Protein AF-X1IHJ7-F1 (afdb_monomer_lite)

Secondary structure (DSSP, 8-state):
-HHHHHTT-SSS-TT---TTTS--TT-TTT-HHHHHHHHHHHHH--SEEEEEEEESSS-SS-EEBPPPGGG---HHHHHHHHHHHHHHHHHTTT--B--GGGG-TTSHHHHHHHHH--EEEEEEEEEGGGHHHHHHHHHHHHHHHHHHHHHHTT--SGGGTS-SS-------TTTHHHHHHHHT-------

Radius of gyration: 17.43 Å; chains: 1; bounding box: 44×37×54 Å

Sequence (191 aa):
NPDGFTNAMQGSNIKEINFHWKFFGNSKESCPEAYSIWEYCAKIKPIVFFDFHAFTFQDNTARPYLIPTGYYLGSKSKLIQEFINNKLTELCENKFSKNEAILAPNLLATRLRNEFGTITIPKFHLHMKDGIDGTREMSSKCLEIVLNSLSNYKVTNSDEILKMPYGKIKTTQRFFNKVLIIHNKSPIINV

Organism: NCBI:txid412755

Foldseek 3Di:
DVQCVVVVNDQAHPLRDNCQLAQPCPDCPNCVPSVVVNVVCVVVLAQAEEDEDEDAPPDQFKEFAADQLVLAPAPLLSQLSVQLNVQRCVLRVNDYDDDCSLCDCRGPQVLSCFQWQHNYRSYIYDYCVCPPVNSVVSVVSSVVSNVVSCVVSVPPDSCSRTPPPRHGDPPPPVPVVVVVVVVVPDDPPDD

Structure (mmCIF, N/CA/C/O backbone):
data_AF-X1IHJ7-F1
#
_entry.id   AF-X1IHJ7-F1
#
loop_
_atom_site.group_PDB
_atom_site.id
_atom_site.type_symbol
_atom_site.label_atom_id
_atom_site.label_alt_id
_atom_site.label_comp_id
_atom_site.label_asym_id
_atom_site.label_entity_id
_atom_site.label_seq_id
_atom_site.pdbx_PDB_ins_code
_atom_site.Cartn_x
_atom_site.Cartn_y
_atom_site.Cartn_z
_atom_site.occupancy
_atom_site.B_iso_or_equiv
_atom_site.auth_seq_id
_atom_site.auth_comp_id
_atom_site.auth_asym_id
_atom_site.auth_atom_id
_atom_site.pdbx_PDB_model_num
ATOM 1 N N . ASN A 1 1 ? 9.108 -6.105 -10.368 1.00 89.56 1 ASN A N 1
ATOM 2 C CA . ASN A 1 1 ? 9.415 -5.879 -11.794 1.00 89.56 1 ASN A CA 1
ATOM 3 C C . ASN A 1 1 ? 10.841 -6.346 -12.084 1.00 89.56 1 ASN A C 1
ATOM 5 O O . ASN A 1 1 ? 11.716 -5.494 -12.196 1.00 89.56 1 ASN A O 1
ATOM 9 N N . PRO A 1 2 ? 11.115 -7.665 -12.110 1.00 90.81 2 PRO A N 1
ATOM 10 C CA . PRO A 1 2 ? 12.473 -8.160 -12.348 1.00 90.81 2 PRO A CA 1
ATOM 11 C C . PRO A 1 2 ? 13.004 -7.735 -13.723 1.00 90.81 2 PRO A C 1
ATOM 13 O O . PRO A 1 2 ? 14.057 -7.115 -13.797 1.00 90.81 2 PRO A O 1
ATOM 16 N N . ASP A 1 3 ? 12.220 -7.944 -14.783 1.00 91.88 3 ASP A N 1
ATOM 17 C CA . ASP A 1 3 ? 12.633 -7.630 -16.155 1.00 91.88 3 ASP A CA 1
ATOM 18 C C . ASP A 1 3 ? 12.896 -6.136 -16.353 1.00 91.88 3 ASP A C 1
ATOM 20 O O . ASP A 1 3 ? 13.917 -5.756 -16.921 1.00 91.88 3 ASP A O 1
ATOM 24 N N . GLY A 1 4 ? 12.009 -5.269 -15.849 1.00 91.06 4 GLY A N 1
ATOM 25 C CA . GLY A 1 4 ? 12.221 -3.825 -15.914 1.00 91.06 4 GLY A CA 1
ATOM 26 C C . GLY A 1 4 ? 13.460 -3.376 -15.138 1.00 91.06 4 GLY A C 1
ATOM 27 O O . GLY A 1 4 ? 14.168 -2.490 -15.602 1.00 91.06 4 GLY A O 1
ATOM 28 N N . PHE A 1 5 ? 13.770 -4.013 -14.004 1.00 89.06 5 PHE A N 1
ATOM 29 C CA . PHE A 1 5 ? 14.999 -3.735 -13.259 1.00 89.06 5 PHE A CA 1
ATOM 30 C C . PHE A 1 5 ? 16.246 -4.142 -14.057 1.00 89.06 5 PHE A C 1
ATOM 32 O O . PHE A 1 5 ? 17.144 -3.324 -14.240 1.00 89.06 5 PHE A O 1
ATOM 39 N N . THR A 1 6 ? 16.278 -5.366 -14.591 1.00 93.00 6 THR A N 1
ATOM 40 C CA . THR A 1 6 ? 17.406 -5.878 -15.387 1.00 93.00 6 THR A CA 1
ATOM 41 C C . THR A 1 6 ? 17.656 -5.052 -16.650 1.00 93.00 6 THR A C 1
ATOM 43 O O . THR A 1 6 ? 18.804 -4.880 -17.047 1.00 93.00 6 THR A O 1
ATOM 46 N N . ASN A 1 7 ? 16.601 -4.506 -17.257 1.00 92.19 7 ASN A N 1
ATOM 47 C CA . ASN A 1 7 ? 16.687 -3.694 -18.474 1.00 92.19 7 ASN A CA 1
ATOM 48 C C . ASN A 1 7 ? 16.745 -2.178 -18.203 1.00 92.19 7 ASN A C 1
ATOM 50 O O . ASN A 1 7 ? 16.588 -1.393 -19.132 1.00 92.19 7 ASN A O 1
ATOM 54 N N . ALA A 1 8 ? 16.945 -1.751 -16.949 1.00 90.19 8 ALA A N 1
ATOM 55 C CA . ALA A 1 8 ? 17.006 -0.338 -16.554 1.00 90.19 8 ALA A CA 1
ATOM 56 C C . ALA A 1 8 ? 15.789 0.507 -17.002 1.00 90.19 8 ALA A C 1
ATOM 58 O O . ALA A 1 8 ? 15.899 1.705 -17.272 1.00 90.19 8 ALA A O 1
ATOM 59 N N . MET A 1 9 ? 14.605 -0.107 -17.049 1.00 90.19 9 MET A N 1
ATOM 60 C CA . MET A 1 9 ? 13.355 0.561 -17.403 1.00 90.19 9 MET A CA 1
ATOM 61 C C . MET A 1 9 ? 12.911 1.505 -16.280 1.00 90.19 9 MET A C 1
ATOM 63 O O . MET A 1 9 ? 12.843 1.127 -15.106 1.00 90.19 9 MET A O 1
ATOM 67 N N . GLN A 1 10 ? 12.525 2.733 -16.630 1.00 84.38 10 GLN A N 1
ATOM 68 C CA . GLN A 1 10 ? 12.007 3.701 -15.662 1.00 84.38 10 GLN A CA 1
ATOM 69 C C . GLN A 1 10 ? 10.505 3.503 -15.423 1.00 84.38 10 GLN A C 1
ATOM 71 O O . GLN A 1 10 ? 9.654 4.081 -16.095 1.00 84.38 10 GLN A O 1
ATOM 76 N N . GLY A 1 11 ? 10.170 2.686 -14.422 1.00 82.38 11 GLY A N 1
ATOM 77 C CA . GLY A 1 11 ? 8.795 2.549 -13.925 1.00 82.38 11 GLY A CA 1
ATOM 78 C C . GLY A 1 11 ? 7.870 1.670 -14.774 1.00 82.38 11 GLY A C 1
ATOM 79 O O . GLY A 1 11 ? 6.673 1.616 -14.497 1.00 82.38 11 GLY A O 1
ATOM 80 N N . SER A 1 12 ? 8.393 0.960 -15.770 1.00 89.94 12 SER A N 1
ATOM 81 C CA . SER A 1 12 ? 7.640 0.028 -16.614 1.00 89.94 12 SER A CA 1
ATOM 82 C C . SER A 1 12 ? 8.332 -1.332 -16.719 1.00 89.94 12 SER A C 1
ATOM 84 O O . SER A 1 12 ? 9.509 -1.472 -16.384 1.00 89.94 12 SER A O 1
ATOM 86 N N . ASN A 1 13 ? 7.596 -2.371 -17.117 1.00 89.38 13 ASN A N 1
ATOM 87 C CA . ASN A 1 13 ? 8.206 -3.638 -17.533 1.00 89.38 13 ASN A CA 1
ATOM 88 C C . ASN A 1 13 ? 8.761 -3.533 -18.969 1.00 89.38 13 ASN A C 1
ATOM 90 O O . ASN A 1 13 ? 8.668 -2.483 -19.603 1.00 89.38 13 ASN A O 1
ATOM 94 N N . ILE A 1 14 ? 9.306 -4.627 -19.507 1.00 91.56 14 ILE A N 1
ATOM 95 C CA . ILE A 1 14 ? 9.890 -4.653 -20.863 1.00 91.56 14 ILE A CA 1
ATOM 96 C C . ILE A 1 14 ? 8.867 -4.393 -21.987 1.00 91.56 14 ILE A C 1
ATOM 98 O O . ILE A 1 14 ? 9.240 -4.068 -23.106 1.00 91.56 14 ILE A O 1
ATOM 102 N N . LYS A 1 15 ? 7.566 -4.506 -21.689 1.00 89.44 15 LYS A N 1
ATOM 103 C CA . LYS A 1 15 ? 6.462 -4.158 -22.599 1.00 89.44 15 LYS A CA 1
ATOM 104 C C . LYS A 1 15 ? 5.967 -2.722 -22.394 1.00 89.44 15 LYS A C 1
ATOM 106 O O . LYS A 1 15 ? 4.852 -2.399 -22.792 1.00 89.44 15 LYS A O 1
ATOM 111 N N . GLU A 1 16 ? 6.749 -1.893 -21.702 1.00 89.75 16 GLU A N 1
ATOM 112 C CA . GLU A 1 16 ? 6.450 -0.493 -21.379 1.00 89.75 16 GLU A CA 1
ATOM 113 C C . GLU A 1 16 ? 5.186 -0.293 -20.522 1.00 89.75 16 GLU A C 1
ATOM 115 O O . GLU A 1 16 ? 4.648 0.808 -20.394 1.00 89.75 16 GLU A O 1
ATOM 120 N N . ILE A 1 17 ? 4.729 -1.346 -19.838 1.00 88.19 17 ILE A N 1
ATOM 121 C CA . ILE A 1 17 ? 3.578 -1.266 -18.942 1.00 88.19 17 ILE A CA 1
ATOM 122 C C . ILE A 1 17 ? 4.034 -0.779 -17.569 1.00 88.19 17 ILE A C 1
ATOM 124 O O . ILE A 1 17 ? 4.727 -1.485 -16.834 1.00 88.19 17 ILE A O 1
ATOM 128 N N . ASN A 1 18 ? 3.573 0.410 -17.182 1.00 88.06 18 ASN A N 1
ATOM 129 C CA . ASN A 1 18 ? 3.627 0.875 -15.800 1.00 88.06 18 ASN A CA 1
ATOM 130 C C . ASN A 1 18 ? 2.433 0.303 -15.024 1.00 88.06 18 ASN A C 1
ATOM 132 O O . ASN A 1 18 ? 1.339 0.873 -15.012 1.00 88.06 18 ASN A O 1
ATOM 136 N N . PHE A 1 19 ? 2.631 -0.849 -14.385 1.00 85.75 19 PHE A N 1
ATOM 137 C CA . PHE A 1 19 ? 1.551 -1.545 -13.684 1.00 85.75 19 PHE A CA 1
ATOM 138 C C . PHE A 1 19 ? 1.163 -0.911 -12.336 1.00 85.75 19 PHE A C 1
ATOM 140 O O . PHE A 1 19 ? 0.167 -1.337 -11.752 1.00 85.75 19 PHE A O 1
ATOM 147 N N . HIS A 1 20 ? 1.877 0.126 -11.866 1.00 86.81 20 HIS A N 1
ATOM 148 C CA . HIS A 1 20 ? 1.360 0.998 -10.808 1.00 86.81 20 HIS A CA 1
ATOM 149 C C . HIS A 1 20 ? 0.202 1.831 -11.357 1.00 86.81 20 HIS A C 1
ATOM 151 O O . HIS A 1 20 ? -0.896 1.740 -10.823 1.00 86.81 20 HIS A O 1
ATOM 157 N N . TRP A 1 21 ? 0.411 2.561 -12.462 1.00 85.94 21 TRP A N 1
ATOM 158 C CA . TRP A 1 21 ? -0.609 3.432 -13.061 1.00 85.94 21 TRP A CA 1
ATOM 159 C C . TRP A 1 21 ? -1.671 2.698 -13.879 1.00 85.94 21 TRP A C 1
ATOM 161 O O . TRP A 1 21 ? -2.757 3.240 -14.065 1.00 85.94 21 TRP A O 1
ATOM 171 N N . LYS A 1 22 ? -1.383 1.496 -14.391 1.00 86.88 22 LYS A N 1
ATOM 172 C CA . LYS A 1 22 ? -2.318 0.688 -15.187 1.00 86.88 22 LYS A CA 1
ATOM 173 C C . LYS A 1 22 ? -2.170 -0.800 -14.865 1.00 86.88 22 LYS A C 1
ATOM 175 O O . LYS A 1 22 ? -1.408 -1.524 -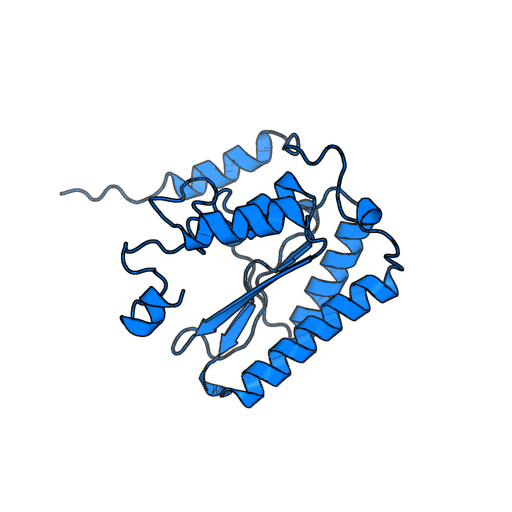15.500 1.00 86.88 22 LYS A O 1
ATOM 180 N N . PHE A 1 23 ? -2.929 -1.266 -13.880 1.00 90.12 23 PHE A N 1
ATOM 181 C CA . PHE A 1 23 ? -2.855 -2.632 -13.374 1.00 90.12 23 PHE A CA 1
ATOM 182 C C . PHE A 1 23 ? -3.707 -3.618 -14.196 1.00 90.12 23 PHE A C 1
ATOM 184 O O . PHE A 1 23 ? -4.934 -3.695 -14.061 1.00 90.12 23 PHE A O 1
ATOM 191 N N . PHE A 1 24 ? -3.046 -4.429 -15.024 1.00 87.38 24 PHE A N 1
ATOM 192 C CA . PHE A 1 24 ? -3.669 -5.427 -15.903 1.00 87.38 24 PHE A CA 1
ATOM 193 C C . PHE A 1 24 ? -3.870 -6.796 -15.230 1.00 87.38 24 PHE A C 1
ATOM 195 O O . PHE A 1 24 ? -3.441 -7.825 -15.744 1.00 87.38 24 PHE A O 1
ATOM 202 N N . GLY A 1 25 ? -4.579 -6.831 -14.099 1.00 87.44 25 GLY A N 1
ATOM 203 C CA . GLY A 1 25 ? -4.788 -8.067 -13.322 1.00 87.44 25 GLY A CA 1
ATOM 204 C C . GLY A 1 25 ? -5.539 -9.206 -14.035 1.00 87.44 25 GLY A C 1
ATOM 205 O O . GLY A 1 25 ? -5.617 -10.297 -13.495 1.00 87.44 25 GLY A O 1
ATOM 206 N N . ASN A 1 26 ? -6.087 -8.970 -15.233 1.00 88.50 26 ASN A N 1
ATOM 207 C CA . ASN A 1 26 ? -6.896 -9.949 -15.969 1.00 88.50 26 ASN A CA 1
ATOM 208 C C . ASN A 1 26 ? -6.197 -10.473 -17.239 1.00 88.50 26 ASN A C 1
ATOM 210 O O . ASN A 1 26 ? -6.813 -11.211 -17.998 1.00 88.50 26 ASN A O 1
ATOM 214 N N . SER A 1 27 ? -4.950 -10.067 -17.510 1.00 88.56 27 SER A N 1
ATOM 215 C CA . SER A 1 27 ? -4.223 -10.478 -18.718 1.00 88.56 27 SER A CA 1
ATOM 216 C C . SER A 1 27 ? -2.842 -11.031 -18.384 1.00 88.56 27 SER A C 1
ATOM 218 O O . SER A 1 27 ? -1.883 -10.279 -18.189 1.00 88.56 27 SER A O 1
ATOM 220 N N . LYS A 1 28 ? -2.741 -12.364 -18.370 1.00 91.56 28 LYS A N 1
ATOM 221 C CA . LYS A 1 28 ? -1.472 -13.084 -18.206 1.00 91.56 28 LYS A CA 1
ATOM 222 C C . LYS A 1 28 ? -0.501 -12.812 -19.358 1.00 91.56 28 LYS A C 1
ATOM 224 O O . LYS A 1 28 ? 0.703 -12.760 -19.142 1.00 91.56 28 LYS A O 1
ATOM 229 N N . GLU A 1 29 ? -1.014 -12.612 -20.568 1.00 89.31 29 GLU A N 1
ATOM 230 C CA . GLU A 1 29 ? -0.196 -12.370 -21.760 1.00 89.31 29 GLU A CA 1
ATOM 231 C C . GLU A 1 29 ? 0.368 -10.948 -21.794 1.00 89.31 29 GLU A C 1
ATOM 233 O O . GLU A 1 29 ? 1.541 -10.744 -22.114 1.00 89.31 29 GLU A O 1
ATOM 238 N N . SER A 1 30 ? -0.447 -9.945 -21.450 1.00 86.06 30 SER A N 1
ATOM 239 C CA . SER A 1 30 ? -0.024 -8.543 -21.507 1.00 86.06 30 SER A CA 1
ATOM 240 C C . SER A 1 30 ? 0.894 -8.175 -20.343 1.00 86.06 30 SER A C 1
ATOM 242 O O . SER A 1 30 ? 1.916 -7.539 -20.572 1.00 86.06 30 SER A O 1
ATOM 244 N N . CYS A 1 31 ? 0.556 -8.571 -19.110 1.00 91.00 31 CYS A N 1
ATOM 245 C CA . CYS A 1 31 ? 1.347 -8.260 -17.916 1.00 91.00 31 CYS A CA 1
ATOM 246 C C . CYS A 1 31 ? 1.256 -9.417 -16.904 1.00 91.00 31 CYS A C 1
ATOM 248 O O . CYS A 1 31 ? 0.425 -9.376 -15.986 1.00 91.00 31 CYS A O 1
ATOM 250 N N . PRO A 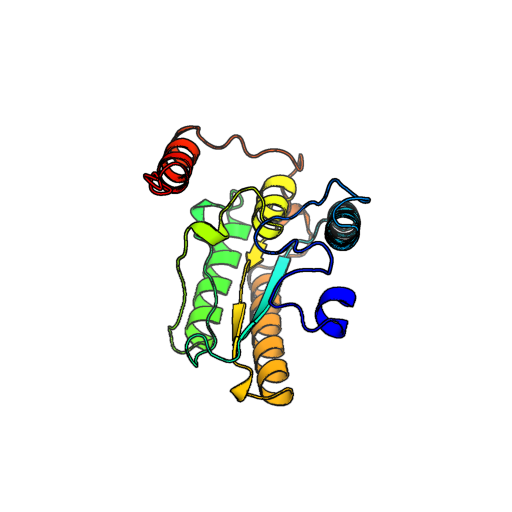1 32 ? 2.084 -10.465 -17.067 1.00 92.38 32 PRO A N 1
ATOM 251 C CA . PRO A 1 32 ? 2.053 -11.642 -16.200 1.00 92.38 32 PRO A CA 1
ATOM 252 C C . PRO A 1 32 ? 2.308 -11.308 -14.722 1.00 92.38 32 PRO A C 1
ATOM 254 O O . PRO A 1 32 ? 1.795 -11.999 -13.841 1.00 92.38 32 PRO A O 1
ATOM 257 N N . GLU A 1 33 ? 3.042 -10.234 -14.428 1.00 93.00 33 GLU A N 1
ATOM 258 C CA . GLU A 1 33 ? 3.307 -9.758 -13.070 1.00 93.00 33 GLU A CA 1
ATOM 259 C C . GLU A 1 33 ? 2.032 -9.229 -12.408 1.00 93.00 33 GLU A C 1
ATOM 261 O O . GLU A 1 33 ? 1.691 -9.646 -11.302 1.00 93.00 33 GLU A O 1
ATOM 266 N N . ALA A 1 34 ? 1.289 -8.357 -13.100 1.00 93.31 34 ALA A N 1
ATOM 267 C CA . ALA A 1 34 ? 0.020 -7.839 -12.598 1.00 93.31 34 ALA A CA 1
ATOM 268 C C . ALA A 1 34 ? -1.021 -8.958 -12.456 1.00 93.31 34 ALA A C 1
ATOM 270 O O . ALA A 1 34 ? -1.727 -9.011 -11.450 1.00 93.31 34 ALA A O 1
ATOM 271 N N . TYR A 1 35 ? -1.085 -9.879 -13.422 1.00 94.44 35 TYR A N 1
ATOM 272 C CA . TYR A 1 35 ? -1.951 -11.056 -13.341 1.00 94.44 35 TYR A CA 1
ATOM 273 C C . TYR A 1 35 ? -1.640 -11.901 -12.096 1.00 94.44 35 TYR A C 1
ATOM 275 O O . TYR A 1 35 ? -2.528 -12.182 -11.297 1.00 94.44 35 TYR A O 1
ATOM 283 N N . SER A 1 36 ? -0.368 -12.242 -11.878 1.00 95.12 36 SER A N 1
ATOM 284 C CA . SER A 1 36 ? 0.043 -13.094 -10.754 1.00 95.12 36 SER A CA 1
ATOM 285 C C . SER A 1 36 ? -0.196 -12.429 -9.395 1.00 95.12 36 SER A C 1
ATOM 287 O O . SER A 1 36 ? -0.640 -13.088 -8.456 1.00 95.12 36 SER A O 1
ATOM 289 N N . ILE A 1 37 ? 0.045 -11.115 -9.290 1.00 95.31 37 ILE A N 1
ATOM 290 C CA . ILE A 1 37 ? -0.282 -10.342 -8.082 1.00 95.31 37 ILE A CA 1
ATOM 291 C C . ILE A 1 37 ? -1.791 -10.371 -7.821 1.00 95.31 37 ILE A C 1
ATOM 293 O O . ILE A 1 37 ? -2.209 -10.566 -6.680 1.00 95.31 37 ILE A O 1
ATOM 297 N N . TRP A 1 38 ? -2.614 -10.200 -8.859 1.00 95.44 38 TRP A N 1
ATOM 298 C CA . TRP A 1 38 ? -4.067 -10.225 -8.713 1.00 95.44 38 TRP A CA 1
ATOM 299 C C . TRP A 1 38 ? -4.577 -11.584 -8.235 1.00 95.44 38 TRP A C 1
ATOM 301 O O . TRP A 1 38 ? -5.321 -11.629 -7.259 1.00 95.44 38 TRP A O 1
ATOM 311 N N . GLU A 1 39 ? -4.136 -12.675 -8.863 1.00 95.50 39 GLU A N 1
ATOM 312 C CA . GLU A 1 39 ? -4.495 -14.044 -8.470 1.00 95.50 39 GLU A CA 1
ATOM 313 C C . GLU A 1 39 ? -4.141 -14.316 -7.004 1.00 95.50 39 GLU A C 1
ATOM 315 O O . GLU A 1 39 ? -4.951 -14.841 -6.236 1.00 95.50 39 GLU A O 1
ATOM 320 N N . TYR A 1 40 ? -2.944 -13.894 -6.582 1.00 96.12 40 TYR A N 1
ATOM 321 C CA . TYR A 1 40 ? -2.516 -14.024 -5.196 1.00 96.12 40 TYR A CA 1
ATOM 322 C C . TYR A 1 40 ? -3.421 -13.228 -4.249 1.00 96.12 40 TYR A C 1
ATOM 324 O O . TYR A 1 40 ? -3.949 -13.787 -3.286 1.00 96.12 40 TYR A O 1
ATOM 332 N N . CYS A 1 41 ? -3.667 -11.947 -4.539 1.00 95.00 41 CYS A N 1
ATOM 333 C CA . CYS A 1 41 ? -4.537 -11.102 -3.726 1.00 95.00 41 CYS A CA 1
ATOM 334 C C . CYS A 1 41 ? -5.983 -11.610 -3.673 1.00 95.00 41 CYS A C 1
ATOM 336 O O . CYS A 1 41 ? -6.595 -11.547 -2.611 1.00 95.00 41 CYS A O 1
ATOM 338 N N . ALA A 1 42 ? -6.527 -12.129 -4.774 1.00 92.31 42 ALA A N 1
ATOM 339 C CA . ALA A 1 42 ? -7.876 -12.686 -4.819 1.00 92.31 42 ALA A CA 1
ATOM 340 C C . ALA A 1 42 ? -8.010 -13.948 -3.955 1.00 92.31 42 ALA A C 1
ATOM 342 O O . ALA A 1 42 ? -9.051 -14.164 -3.329 1.00 92.31 42 ALA A O 1
ATOM 343 N N . LYS A 1 43 ? -6.937 -14.745 -3.865 1.00 93.44 43 LYS A N 1
ATOM 344 C CA . LYS A 1 43 ? -6.867 -15.916 -2.989 1.00 93.44 43 LYS A CA 1
ATOM 345 C C . LYS A 1 43 ? -6.793 -15.533 -1.510 1.00 93.44 43 LYS A C 1
ATOM 347 O O . LYS A 1 43 ? -7.540 -16.091 -0.713 1.00 93.44 43 LYS A O 1
ATOM 352 N N . ILE A 1 44 ? -5.896 -14.614 -1.138 1.00 94.31 44 ILE A N 1
ATOM 353 C CA . ILE A 1 44 ? -5.641 -14.295 0.280 1.00 94.31 44 ILE A CA 1
ATOM 354 C C . ILE A 1 44 ? -6.565 -13.215 0.853 1.00 94.31 44 ILE A C 1
ATOM 356 O O . ILE A 1 44 ? -6.715 -13.147 2.066 1.00 94.31 44 ILE A O 1
ATOM 360 N N . LYS A 1 45 ? -7.152 -12.369 -0.006 1.00 93.00 45 LYS A N 1
ATOM 361 C CA . LYS A 1 45 ? -8.013 -11.224 0.339 1.00 93.00 45 LYS A CA 1
ATOM 362 C C . LYS A 1 45 ? -7.383 -10.347 1.432 1.00 93.00 45 LYS A C 1
ATOM 364 O O . LYS A 1 45 ? -7.803 -10.384 2.586 1.00 93.00 45 LYS A O 1
ATOM 369 N N . PRO A 1 46 ? -6.337 -9.571 1.104 1.00 94.44 46 PRO A N 1
ATOM 370 C CA . PRO A 1 46 ? -5.546 -8.890 2.121 1.00 94.44 46 PRO A CA 1
ATOM 371 C C . PRO A 1 46 ? -6.377 -7.838 2.867 1.00 94.44 46 PRO A C 1
ATOM 373 O O . PRO A 1 46 ? -7.079 -7.040 2.248 1.00 94.44 46 PRO A 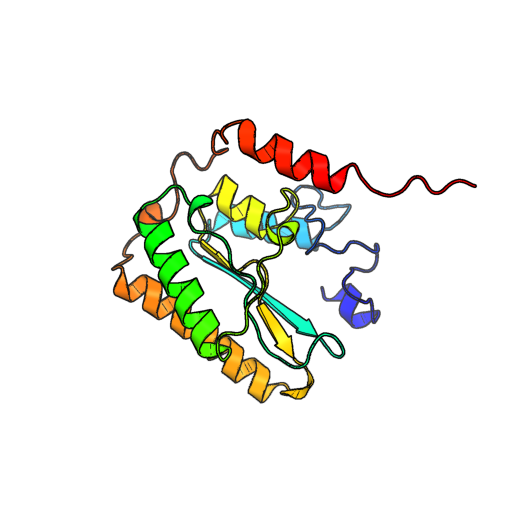O 1
ATOM 376 N N . ILE A 1 47 ? -6.252 -7.786 4.196 1.00 94.38 47 ILE A N 1
ATOM 377 C CA . ILE A 1 47 ? -6.876 -6.728 5.013 1.00 94.38 47 ILE A CA 1
ATOM 378 C C . ILE A 1 47 ? -6.169 -5.378 4.849 1.00 94.38 47 ILE A C 1
ATOM 380 O O . ILE A 1 47 ? -6.816 -4.335 4.927 1.00 94.38 47 ILE A O 1
ATOM 384 N N . VAL A 1 48 ? -4.860 -5.399 4.570 1.00 95.62 48 VAL A N 1
ATOM 385 C CA . VAL A 1 48 ? -4.031 -4.216 4.321 1.00 95.62 48 VAL A CA 1
ATOM 386 C C . VAL A 1 48 ? -3.165 -4.431 3.079 1.00 95.62 48 VAL A C 1
ATOM 388 O O . VAL A 1 48 ? -2.617 -5.511 2.876 1.00 95.62 48 VAL A O 1
ATOM 391 N N . PHE A 1 49 ? -3.020 -3.388 2.266 1.00 95.88 49 PHE A N 1
ATOM 392 C CA . PHE A 1 49 ? -2.094 -3.311 1.139 1.00 95.88 49 PHE A CA 1
ATOM 393 C C . PHE A 1 49 ? -1.258 -2.033 1.237 1.00 95.88 49 PHE A C 1
ATOM 395 O O . PHE A 1 49 ? -1.806 -0.951 1.459 1.00 95.88 49 PHE A O 1
ATOM 402 N N . PHE A 1 50 ? 0.053 -2.150 1.037 1.00 95.88 50 PHE A N 1
ATOM 403 C CA . PHE A 1 50 ? 1.002 -1.045 1.137 1.00 95.88 50 PHE A CA 1
ATOM 404 C C . PHE A 1 50 ? 1.976 -1.099 -0.046 1.00 95.88 50 PHE A C 1
ATOM 406 O O . PHE A 1 50 ? 2.615 -2.126 -0.263 1.00 95.88 50 PHE A O 1
ATOM 413 N N . ASP A 1 51 ? 2.084 -0.004 -0.799 1.00 94.50 51 ASP A N 1
ATOM 414 C CA . ASP A 1 51 ? 2.941 0.096 -1.986 1.00 94.50 51 ASP A CA 1
ATOM 415 C C . ASP A 1 51 ? 4.061 1.131 -1.778 1.00 94.50 51 ASP A C 1
ATOM 417 O O . ASP A 1 51 ? 3.802 2.328 -1.617 1.00 94.50 51 ASP A O 1
ATOM 421 N N . PHE A 1 52 ? 5.314 0.675 -1.770 1.00 93.88 52 PHE A N 1
ATOM 422 C CA . PHE A 1 52 ? 6.502 1.508 -1.570 1.00 93.88 52 PHE A CA 1
ATOM 423 C C . PHE A 1 52 ? 7.135 1.903 -2.905 1.00 93.88 52 PHE A C 1
ATOM 425 O O . PHE A 1 52 ? 7.378 1.063 -3.766 1.00 93.88 52 PHE A O 1
ATOM 432 N N . HIS A 1 53 ? 7.444 3.190 -3.059 1.00 91.00 53 HIS A N 1
ATOM 433 C CA . HIS A 1 53 ? 8.017 3.761 -4.277 1.00 91.00 53 HIS A CA 1
ATOM 434 C C . HIS A 1 53 ? 9.257 4.574 -3.936 1.00 91.00 53 HIS A C 1
ATOM 436 O O . HIS A 1 53 ? 9.143 5.605 -3.277 1.00 91.00 53 HIS A O 1
ATOM 442 N N . ALA A 1 54 ? 10.423 4.134 -4.402 1.00 88.75 54 ALA A N 1
ATOM 443 C CA . ALA A 1 54 ? 11.677 4.849 -4.198 1.00 88.75 54 ALA A CA 1
ATOM 444 C C . ALA A 1 54 ? 11.998 5.761 -5.391 1.00 88.75 54 ALA A C 1
ATOM 446 O O . ALA A 1 54 ? 11.902 5.330 -6.541 1.00 88.75 54 ALA A O 1
ATOM 447 N N . PHE A 1 55 ? 12.397 7.005 -5.119 1.00 83.81 55 PHE A N 1
ATOM 448 C CA . PHE A 1 55 ? 12.777 7.979 -6.144 1.00 83.81 55 PHE A CA 1
ATOM 449 C C . PHE A 1 55 ? 14.186 8.529 -5.915 1.00 83.81 55 PHE A C 1
ATOM 451 O O . PHE A 1 55 ? 14.670 8.611 -4.785 1.00 83.81 55 PHE A O 1
ATOM 458 N N . THR A 1 56 ? 14.833 8.914 -7.016 1.00 77.19 56 THR A N 1
ATOM 459 C CA . THR A 1 56 ? 16.167 9.533 -7.036 1.00 77.19 56 THR A CA 1
ATOM 460 C C . THR A 1 56 ? 16.126 11.059 -7.112 1.00 77.19 56 THR A C 1
ATOM 462 O O . THR A 1 56 ? 16.970 11.708 -6.505 1.00 77.19 56 THR A O 1
ATOM 465 N N . PHE A 1 57 ? 15.174 11.632 -7.862 1.00 73.00 57 PHE A N 1
ATOM 466 C CA . PHE A 1 57 ? 15.143 13.071 -8.183 1.00 73.00 57 PHE A CA 1
ATOM 467 C C . PHE A 1 57 ? 13.848 13.786 -7.779 1.00 73.00 57 PHE A C 1
ATOM 469 O O . PHE A 1 57 ? 13.772 15.012 -7.833 1.00 73.00 57 PHE A O 1
ATOM 476 N N . GLN A 1 58 ? 12.798 13.044 -7.425 1.00 65.06 58 GLN A N 1
ATOM 477 C CA . GLN A 1 58 ? 11.534 13.650 -7.020 1.00 65.06 58 GLN A CA 1
ATOM 478 C C . GLN A 1 58 ? 11.604 13.978 -5.533 1.00 65.06 58 GLN A C 1
ATOM 480 O O . GLN A 1 58 ? 11.637 13.045 -4.750 1.00 65.06 58 GLN A O 1
ATOM 485 N N . ASP A 1 59 ? 11.586 15.273 -5.192 1.00 65.88 59 ASP A N 1
ATOM 486 C CA . ASP A 1 59 ? 11.355 15.861 -3.857 1.00 65.88 59 ASP A CA 1
ATOM 487 C C . ASP A 1 59 ? 11.858 15.007 -2.676 1.00 65.88 59 ASP A C 1
ATOM 489 O O . ASP A 1 59 ? 11.213 14.030 -2.295 1.00 65.88 59 ASP A O 1
ATOM 493 N N . ASN A 1 60 ? 12.983 15.444 -2.094 1.00 70.75 60 ASN A N 1
ATOM 494 C CA . ASN A 1 60 ? 13.895 14.771 -1.153 1.00 70.75 60 ASN A CA 1
ATOM 495 C C . ASN A 1 60 ? 13.300 14.307 0.198 1.00 70.75 60 ASN A C 1
ATOM 497 O O . ASN A 1 60 ? 14.020 14.240 1.201 1.00 70.75 60 ASN A O 1
ATOM 501 N N . THR A 1 61 ? 12.002 14.040 0.280 1.00 85.25 61 THR A N 1
ATOM 502 C CA . THR A 1 61 ? 11.289 13.763 1.522 1.00 85.25 61 THR A CA 1
ATOM 503 C C . THR A 1 61 ? 10.368 12.558 1.388 1.00 85.25 61 THR A C 1
ATOM 505 O O . THR A 1 61 ? 9.543 12.466 0.471 1.00 85.25 61 THR A O 1
ATOM 508 N N . ALA A 1 62 ? 10.498 11.633 2.341 1.00 91.62 62 ALA A N 1
ATOM 509 C CA . ALA A 1 62 ? 9.554 10.540 2.494 1.00 91.62 62 ALA A CA 1
ATOM 510 C C . ALA A 1 62 ? 8.157 11.101 2.777 1.00 91.62 62 ALA A C 1
ATOM 512 O O . ALA A 1 62 ? 8.017 12.068 3.529 1.00 91.62 62 ALA A O 1
ATOM 513 N N . ARG A 1 63 ? 7.131 10.521 2.149 1.00 93.81 63 ARG A N 1
ATOM 514 C CA . ARG A 1 63 ? 5.743 10.958 2.348 1.00 93.81 63 ARG A CA 1
ATOM 515 C C . ARG A 1 63 ? 4.721 9.908 1.915 1.00 93.81 63 ARG A C 1
ATOM 517 O O . ARG A 1 63 ? 4.865 9.319 0.837 1.00 93.81 63 ARG A O 1
ATOM 524 N N . PRO A 1 64 ? 3.634 9.719 2.677 1.00 95.25 64 PRO A N 1
ATOM 525 C CA . PRO A 1 64 ? 2.514 8.896 2.257 1.00 95.25 64 PRO A CA 1
ATOM 526 C C . PRO A 1 64 ? 1.614 9.632 1.256 1.00 95.25 64 PRO A C 1
ATOM 528 O O . PRO A 1 64 ? 1.429 10.852 1.312 1.00 95.25 64 PRO A O 1
ATOM 531 N N . TYR A 1 65 ? 0.980 8.865 0.374 1.00 94.06 65 TYR A N 1
ATOM 532 C CA . TYR A 1 65 ? -0.182 9.310 -0.386 1.00 94.06 65 TYR A CA 1
ATOM 533 C C . TYR A 1 65 ? -1.444 8.885 0.363 1.00 94.06 65 TYR A C 1
ATOM 535 O O . TYR A 1 65 ? -1.751 7.697 0.466 1.00 94.06 65 TYR A O 1
ATOM 543 N N . LEU A 1 66 ? -2.160 9.864 0.914 1.00 93.25 66 LEU A N 1
ATOM 544 C CA . LEU A 1 66 ? -3.275 9.612 1.823 1.00 93.25 66 LEU A CA 1
ATOM 545 C C . LEU A 1 66 ? -4.553 9.275 1.055 1.00 93.25 66 LEU A C 1
ATOM 547 O O . LEU A 1 66 ? -4.942 9.993 0.131 1.00 93.25 66 LEU A O 1
ATOM 551 N N . ILE A 1 67 ? -5.259 8.234 1.502 1.00 90.81 67 ILE A N 1
ATOM 552 C CA . ILE A 1 67 ? -6.622 7.937 1.052 1.00 90.81 67 ILE A CA 1
ATOM 553 C C . ILE A 1 67 ? -7.621 8.573 2.024 1.00 90.81 67 ILE A C 1
ATOM 555 O O . ILE A 1 67 ? -7.583 8.257 3.217 1.00 90.81 67 ILE A O 1
ATOM 559 N N . PRO A 1 68 ? -8.557 9.419 1.557 1.00 89.56 68 PRO A N 1
ATOM 560 C CA . PRO A 1 68 ? -9.638 9.917 2.401 1.00 89.56 68 PRO A CA 1
ATOM 561 C C . PRO A 1 68 ? -10.508 8.778 2.954 1.00 89.56 68 PRO A C 1
ATOM 563 O O . PRO A 1 68 ? -10.871 7.847 2.236 1.00 89.56 68 PRO A O 1
ATOM 566 N N . THR A 1 69 ? -10.925 8.873 4.216 1.00 91.19 69 THR A N 1
ATOM 567 C CA . THR A 1 69 ? -11.728 7.827 4.881 1.00 91.19 69 THR A CA 1
ATOM 568 C C . THR A 1 69 ? -13.093 7.599 4.220 1.00 91.19 69 THR A C 1
ATOM 570 O O . THR A 1 69 ? -13.658 6.513 4.327 1.00 91.19 69 THR A O 1
ATOM 573 N N . GLY A 1 70 ? -13.603 8.576 3.460 1.00 87.75 70 GLY A N 1
ATOM 574 C CA . GLY A 1 70 ? -14.838 8.458 2.677 1.00 87.75 70 GLY A CA 1
ATOM 575 C C . GLY A 1 70 ? -14.838 7.333 1.632 1.00 87.75 70 GLY A C 1
ATOM 576 O O . GLY A 1 70 ? -15.912 6.908 1.214 1.00 87.75 70 GLY A O 1
ATOM 577 N N . TYR A 1 71 ? -13.667 6.809 1.253 1.00 87.44 71 TYR A N 1
ATOM 578 C CA . TYR A 1 71 ? -13.539 5.663 0.344 1.00 87.44 71 TYR A CA 1
ATOM 579 C C . TYR A 1 71 ? -13.689 4.300 1.027 1.00 87.44 71 TYR A C 1
ATOM 581 O O . TYR A 1 71 ? -13.699 3.275 0.348 1.00 87.44 71 TYR A O 1
ATOM 589 N N . TYR A 1 72 ? -13.822 4.273 2.352 1.00 87.81 72 TYR A N 1
ATOM 590 C CA . TYR A 1 72 ? -14.048 3.056 3.119 1.00 87.81 72 TYR A CA 1
ATOM 591 C C . TYR A 1 72 ? -15.484 3.023 3.607 1.00 87.81 72 TYR A C 1
ATOM 593 O O . TYR A 1 72 ? -15.991 3.991 4.163 1.00 87.81 72 TYR A O 1
ATOM 601 N N . LEU A 1 73 ? -16.161 1.893 3.433 1.00 80.69 73 LEU A N 1
ATOM 602 C CA . LEU A 1 73 ? -17.539 1.757 3.901 1.00 80.69 73 LEU A CA 1
ATOM 603 C C . LEU A 1 73 ? -17.618 1.332 5.378 1.00 80.69 73 LEU A C 1
ATOM 605 O O . LEU A 1 73 ? -18.675 1.454 5.989 1.00 80.69 73 LEU A O 1
ATOM 609 N N . GLY A 1 74 ? -16.580 0.697 5.928 1.00 83.75 74 GLY A N 1
ATOM 610 C CA . GLY A 1 74 ? -16.604 0.095 7.267 1.00 83.75 74 GLY A CA 1
ATOM 611 C C . GLY A 1 74 ? -16.216 1.130 8.305 1.00 83.75 74 GLY A C 1
ATOM 612 O O . GLY A 1 74 ? -15.198 1.787 8.123 1.00 83.75 74 GLY A O 1
ATOM 613 N N . SER A 1 75 ? -16.996 1.293 9.375 1.00 88.69 75 SER A N 1
ATOM 614 C CA . SER A 1 75 ? -16.645 2.226 10.457 1.00 88.69 75 SER A CA 1
ATOM 615 C C . SER A 1 75 ? -15.269 1.900 11.037 1.00 88.69 75 SER A C 1
ATOM 617 O O . SER A 1 75 ? -14.439 2.792 11.175 1.00 88.69 75 SER A O 1
ATOM 619 N N . LYS A 1 76 ? -14.985 0.612 11.265 1.00 91.62 76 LYS A N 1
ATOM 620 C CA . LYS A 1 76 ? -13.673 0.152 11.726 1.00 91.62 76 LYS A CA 1
ATOM 621 C C . LYS A 1 76 ? -12.561 0.453 10.713 1.00 91.62 76 LYS A C 1
ATOM 623 O O . LYS A 1 76 ? -11.569 1.070 11.085 1.00 91.62 76 LYS A O 1
ATOM 628 N N . SER A 1 77 ? -12.748 0.128 9.430 1.00 92.88 77 SER A N 1
ATOM 629 C CA . SER A 1 77 ? -11.769 0.451 8.377 1.00 92.88 77 SER A CA 1
ATOM 630 C C . SER A 1 77 ? -11.512 1.957 8.251 1.00 92.88 77 SER A C 1
ATOM 632 O O . SER A 1 77 ? -10.376 2.359 8.022 1.00 92.88 77 SER A O 1
ATOM 634 N N . LYS A 1 78 ? -12.542 2.801 8.428 1.00 93.12 78 LYS A N 1
ATOM 635 C CA . LYS A 1 78 ? -12.399 4.266 8.443 1.00 93.12 78 LYS A CA 1
ATOM 636 C C . LYS A 1 78 ? -11.499 4.726 9.583 1.00 93.12 78 LYS A C 1
ATOM 638 O O . LYS A 1 78 ? -10.570 5.481 9.324 1.00 93.12 78 LYS A O 1
ATOM 643 N N . LEU A 1 79 ? -11.759 4.251 10.802 1.00 95.38 79 LEU A N 1
ATOM 644 C CA . LEU A 1 79 ? -10.974 4.605 11.987 1.00 95.38 79 LEU A CA 1
ATOM 645 C C . LEU A 1 79 ? -9.517 4.147 11.853 1.00 95.38 79 LEU A C 1
ATOM 647 O O . LEU A 1 79 ? -8.600 4.918 12.121 1.00 95.38 79 LEU A O 1
ATOM 651 N N . ILE A 1 80 ? -9.296 2.925 11.363 1.00 96.38 80 ILE A N 1
ATOM 652 C CA . ILE A 1 80 ? -7.944 2.409 11.124 1.00 96.38 80 ILE A CA 1
ATOM 653 C C . ILE A 1 80 ? -7.230 3.230 10.046 1.00 96.38 80 ILE A C 1
ATOM 655 O O . ILE A 1 80 ? -6.089 3.637 10.247 1.00 96.38 80 ILE A O 1
ATOM 659 N N . GLN A 1 81 ? -7.887 3.518 8.918 1.00 95.94 81 GLN A N 1
ATOM 660 C CA . GLN A 1 81 ? -7.290 4.343 7.866 1.00 95.94 81 GLN A CA 1
ATOM 661 C C . GLN A 1 81 ? -6.956 5.749 8.371 1.00 95.94 81 GLN A C 1
ATOM 663 O O . GLN A 1 81 ? -5.914 6.289 8.011 1.00 95.94 81 GLN A O 1
ATOM 668 N N . GLU A 1 82 ? -7.832 6.357 9.168 1.00 96.56 82 GLU A N 1
ATOM 669 C CA . GLU A 1 82 ? -7.595 7.670 9.765 1.00 96.56 82 GLU A CA 1
ATOM 670 C C . GLU A 1 82 ? -6.361 7.653 10.664 1.00 96.56 82 GLU A C 1
ATOM 672 O O . GLU A 1 82 ? -5.467 8.483 10.503 1.00 96.56 82 GLU A O 1
ATOM 677 N N . PHE A 1 83 ? -6.264 6.649 11.537 1.00 97.69 83 PHE A N 1
ATOM 678 C CA . PHE A 1 83 ? -5.101 6.449 12.390 1.00 97.69 83 PHE A CA 1
ATOM 679 C C . PHE A 1 83 ? -3.817 6.280 11.570 1.00 97.69 83 PHE A C 1
ATOM 681 O O . PHE A 1 83 ? -2.830 6.965 11.833 1.00 97.69 83 PHE A O 1
ATOM 688 N N . ILE A 1 84 ? -3.830 5.415 10.548 1.00 97.81 84 ILE A N 1
ATOM 689 C CA . ILE A 1 84 ? -2.677 5.195 9.663 1.00 97.81 84 ILE A CA 1
ATOM 690 C C . ILE A 1 84 ? -2.295 6.492 8.947 1.00 97.81 84 ILE A C 1
ATOM 692 O O . ILE A 1 84 ? -1.120 6.849 8.933 1.00 97.81 84 ILE A O 1
ATOM 696 N N . ASN A 1 85 ? -3.262 7.219 8.378 1.00 96.69 85 ASN A N 1
ATOM 697 C CA . ASN A 1 85 ? -3.004 8.486 7.695 1.00 96.69 85 ASN A CA 1
ATOM 698 C C . ASN A 1 85 ? -2.308 9.481 8.626 1.00 96.69 85 ASN A C 1
ATOM 700 O O . ASN A 1 85 ? -1.309 10.082 8.230 1.00 96.69 85 ASN A O 1
ATOM 704 N N . ASN A 1 86 ? -2.809 9.629 9.853 1.00 97.38 86 ASN A N 1
ATOM 705 C CA . ASN A 1 86 ? -2.252 10.556 10.833 1.00 97.38 86 ASN A CA 1
ATOM 706 C C . ASN A 1 86 ? -0.838 10.131 11.242 1.00 97.38 86 ASN A C 1
ATOM 708 O O . ASN A 1 86 ? 0.087 10.932 11.153 1.00 97.38 86 ASN A O 1
ATOM 712 N N . LYS A 1 87 ? -0.631 8.855 11.586 1.00 98.12 87 LYS A N 1
ATOM 713 C CA . LYS A 1 87 ? 0.676 8.355 12.034 1.00 98.12 87 LYS A CA 1
ATOM 714 C C . LYS A 1 87 ? 1.739 8.330 10.946 1.00 98.12 87 LYS A C 1
ATOM 716 O O . LYS A 1 87 ? 2.879 8.684 11.224 1.00 98.12 87 LYS A O 1
ATOM 721 N N . LEU A 1 88 ? 1.388 7.985 9.709 1.00 97.31 88 LEU A N 1
ATOM 722 C CA . LEU A 1 88 ? 2.323 8.101 8.587 1.00 97.31 88 LEU A CA 1
ATOM 723 C C . LEU A 1 88 ? 2.653 9.566 8.273 1.00 97.31 88 LEU A C 1
ATOM 725 O O . LEU A 1 88 ? 3.777 9.870 7.893 1.00 97.31 88 LEU A O 1
ATOM 729 N N . THR A 1 89 ? 1.694 10.478 8.444 1.00 96.62 89 THR A N 1
ATOM 730 C CA . THR A 1 89 ? 1.929 11.917 8.259 1.00 96.62 89 THR A CA 1
ATOM 731 C C . THR A 1 89 ? 2.853 12.470 9.345 1.00 96.62 89 THR A C 1
ATOM 733 O O . THR A 1 89 ? 3.803 13.177 9.022 1.00 96.62 89 THR A O 1
ATOM 736 N N . GLU A 1 90 ? 2.635 12.105 10.612 1.00 97.44 90 GLU A N 1
ATOM 737 C CA . GLU A 1 90 ? 3.518 12.447 11.738 1.00 97.44 90 GLU A CA 1
ATOM 738 C C . GLU A 1 90 ? 4.939 11.899 11.526 1.00 97.44 90 GLU A C 1
ATOM 740 O O . GLU A 1 90 ? 5.909 12.643 11.666 1.00 97.44 90 GLU A O 1
ATOM 745 N N . LEU A 1 91 ? 5.062 10.629 11.114 1.00 96.75 91 LEU A N 1
ATOM 746 C CA . LEU A 1 91 ? 6.341 9.985 10.788 1.00 96.75 91 LEU A CA 1
ATOM 747 C C . LEU A 1 91 ? 7.119 10.745 9.700 1.00 96.75 91 LEU A C 1
ATOM 749 O O . LEU A 1 91 ? 8.347 10.753 9.710 1.00 96.75 91 LEU A O 1
ATOM 753 N N . CYS A 1 92 ? 6.410 11.393 8.777 1.00 95.44 92 CYS A N 1
ATOM 754 C CA . CYS A 1 92 ? 6.983 12.169 7.682 1.00 95.44 92 CYS A CA 1
ATOM 755 C C . CYS A 1 92 ? 7.029 13.681 7.965 1.00 95.44 92 CYS A C 1
ATOM 757 O O . CYS A 1 92 ? 7.006 14.473 7.026 1.00 95.44 92 CYS A O 1
ATOM 759 N N . GLU A 1 93 ? 7.076 14.106 9.233 1.00 94.81 93 GLU A N 1
ATOM 760 C CA . GLU A 1 93 ? 7.170 15.527 9.621 1.00 94.81 93 GLU A CA 1
ATOM 761 C C . GLU A 1 93 ? 6.028 16.384 9.045 1.00 94.81 93 GLU A C 1
ATOM 763 O O . GLU A 1 93 ? 6.220 17.514 8.595 1.00 94.81 93 GLU A O 1
ATOM 768 N N . ASN A 1 94 ? 4.818 15.825 9.023 1.00 95.12 94 ASN A N 1
ATOM 769 C CA . ASN A 1 94 ? 3.617 16.408 8.425 1.00 95.12 94 ASN A CA 1
ATOM 770 C C . ASN A 1 94 ? 3.655 16.579 6.897 1.00 95.12 94 ASN A C 1
ATOM 772 O O . ASN A 1 94 ? 2.797 17.259 6.328 1.00 95.12 94 ASN A O 1
ATOM 776 N N . LYS A 1 95 ? 4.595 15.929 6.203 1.00 93.50 95 LYS A N 1
ATOM 777 C CA . LYS A 1 95 ? 4.633 15.884 4.737 1.00 93.50 95 LYS A CA 1
ATOM 778 C C . LYS A 1 95 ? 3.760 14.742 4.236 1.00 93.50 95 LYS A C 1
ATOM 780 O O . LYS A 1 95 ? 3.939 13.588 4.612 1.00 93.50 95 LYS A O 1
ATOM 785 N N . PHE A 1 96 ? 2.825 15.055 3.347 1.00 93.94 96 PHE A N 1
ATOM 786 C CA . PHE A 1 96 ? 1.933 14.076 2.730 1.00 93.94 96 PHE A CA 1
ATOM 787 C C . PHE A 1 96 ? 1.490 14.541 1.343 1.00 93.94 96 PHE A C 1
ATOM 789 O O . PHE A 1 96 ? 1.598 15.717 0.996 1.00 93.94 96 PHE A O 1
ATOM 796 N N . SER A 1 97 ? 0.949 13.622 0.543 1.00 91.19 97 SER A N 1
ATOM 797 C CA . SER A 1 97 ? 0.310 13.952 -0.731 1.00 91.19 97 SER A CA 1
ATOM 798 C C . SER A 1 97 ? -1.167 13.567 -0.730 1.00 91.19 97 SER A C 1
ATOM 800 O O . SER A 1 97 ? -1.547 12.480 -0.294 1.00 91.19 97 SER A O 1
ATOM 802 N N . LYS A 1 98 ? -2.003 14.465 -1.257 1.00 84.88 98 LYS A N 1
ATOM 803 C CA . LYS A 1 98 ? -3.401 14.209 -1.619 1.00 84.88 98 LYS A CA 1
ATOM 804 C C . LYS A 1 98 ? -3.508 14.380 -3.129 1.00 84.88 98 LYS A C 1
ATOM 806 O O . LYS A 1 98 ? -3.721 15.484 -3.614 1.00 84.88 98 LYS A O 1
ATOM 811 N N . ASN A 1 99 ? -3.275 13.306 -3.871 1.00 79.69 99 ASN A N 1
ATOM 812 C CA . ASN A 1 99 ? -3.414 13.300 -5.324 1.00 79.69 99 ASN A CA 1
ATOM 813 C C . ASN A 1 99 ? -4.660 12.484 -5.684 1.00 79.69 99 ASN A C 1
ATOM 815 O O . ASN A 1 99 ? -4.842 11.399 -5.153 1.00 79.69 99 ASN A O 1
ATOM 819 N N . GLU A 1 100 ? -5.532 12.958 -6.565 1.00 79.50 100 GLU A N 1
ATOM 820 C CA . GLU A 1 100 ? -6.687 12.151 -6.985 1.00 79.50 100 GLU A CA 1
ATOM 821 C C . GLU A 1 100 ? -6.280 10.989 -7.903 1.00 79.50 100 GLU A C 1
ATOM 823 O O . GLU A 1 100 ? -6.969 9.974 -7.957 1.00 79.50 100 GLU A O 1
ATOM 828 N N . ALA A 1 101 ? -5.114 11.069 -8.551 1.00 84.00 101 ALA A N 1
ATOM 829 C CA . ALA A 1 101 ? -4.611 10.018 -9.430 1.00 84.00 101 ALA A CA 1
ATOM 830 C C . ALA A 1 101 ? -4.413 8.676 -8.705 1.00 84.00 101 ALA A C 1
ATOM 832 O O . ALA A 1 101 ? -4.633 7.635 -9.312 1.00 84.00 101 ALA A O 1
ATOM 833 N N . ILE A 1 102 ? -4.085 8.672 -7.401 1.00 85.50 102 ILE A N 1
ATOM 834 C CA . ILE A 1 102 ? -3.980 7.441 -6.579 1.00 85.50 102 ILE A CA 1
ATOM 835 C C . ILE A 1 102 ? -5.341 6.780 -6.283 1.00 85.50 102 ILE A C 1
ATOM 837 O O . ILE A 1 102 ? -5.404 5.741 -5.623 1.00 85.50 102 ILE A O 1
ATOM 841 N N . LEU A 1 103 ? -6.438 7.371 -6.758 1.00 87.69 103 LEU A N 1
ATOM 842 C CA . LEU A 1 103 ? -7.792 6.827 -6.680 1.00 87.69 103 LEU A CA 1
ATOM 843 C C . LEU A 1 103 ? -8.275 6.284 -8.028 1.00 87.69 103 LEU A C 1
ATOM 845 O O . LEU A 1 103 ? -9.416 5.825 -8.119 1.00 87.69 103 LEU A O 1
ATOM 849 N N . ALA A 1 104 ? -7.431 6.310 -9.065 1.00 88.94 104 ALA A N 1
ATOM 850 C CA . ALA A 1 104 ? -7.813 5.846 -10.387 1.00 88.94 104 ALA A CA 1
ATOM 851 C C . ALA A 1 104 ? -8.284 4.372 -10.346 1.00 88.94 104 ALA A C 1
ATOM 853 O O . ALA A 1 104 ? -7.736 3.551 -9.597 1.00 88.94 104 ALA A O 1
ATOM 854 N N . PRO A 1 105 ? -9.332 4.016 -11.114 1.00 88.00 105 PRO A N 1
ATOM 855 C CA . PRO A 1 105 ? -9.987 2.705 -11.027 1.00 88.00 105 PRO A CA 1
ATOM 856 C C . PRO A 1 105 ? -9.107 1.548 -11.513 1.00 88.00 105 PRO A C 1
ATOM 858 O O . PRO A 1 105 ? -9.366 0.389 -11.198 1.00 88.00 105 PRO A O 1
ATOM 861 N N . ASN A 1 106 ? -8.072 1.859 -12.285 1.00 87.00 106 ASN A N 1
ATOM 862 C CA . ASN A 1 106 ? -7.132 0.915 -12.866 1.00 87.00 106 ASN A CA 1
ATOM 863 C C . ASN A 1 106 ? -5.903 0.649 -11.980 1.00 87.00 106 ASN A C 1
ATOM 865 O O . ASN A 1 106 ? -5.022 -0.083 -12.417 1.00 87.00 106 ASN A O 1
ATOM 869 N N . LEU A 1 107 ? -5.824 1.204 -10.766 1.00 93.12 107 LEU A N 1
ATOM 870 C CA . LEU A 1 107 ? -4.752 0.896 -9.814 1.00 93.12 107 LEU A CA 1
ATOM 871 C C . LEU A 1 107 ? -5.083 -0.357 -9.000 1.00 93.12 107 LEU A C 1
ATOM 873 O O . LEU A 1 107 ? -6.241 -0.578 -8.632 1.00 93.12 107 LEU A O 1
ATOM 877 N N . LEU A 1 108 ? -4.058 -1.125 -8.622 1.00 94.31 108 LEU A N 1
ATOM 878 C CA . LEU A 1 108 ? -4.221 -2.285 -7.739 1.00 94.31 108 LEU A CA 1
ATOM 879 C C . LEU A 1 108 ? -4.883 -1.897 -6.410 1.00 94.31 108 LEU A C 1
ATOM 881 O O . LEU A 1 108 ? -5.869 -2.514 -6.022 1.00 94.31 108 LEU A O 1
ATOM 885 N N . ALA A 1 109 ? -4.402 -0.839 -5.751 1.00 94.31 109 ALA A N 1
ATOM 886 C CA . ALA A 1 109 ? -4.966 -0.367 -4.488 1.00 94.31 109 ALA A CA 1
ATOM 887 C C . ALA A 1 109 ? -6.471 -0.070 -4.601 1.00 94.31 109 ALA A C 1
ATOM 889 O O . ALA A 1 109 ? -7.271 -0.550 -3.800 1.00 94.31 109 ALA A O 1
ATOM 890 N N . THR A 1 110 ? -6.890 0.661 -5.637 1.00 92.00 110 THR A N 1
ATOM 891 C CA . THR A 1 110 ? -8.313 0.949 -5.857 1.00 92.00 110 THR A CA 1
ATOM 892 C C . THR A 1 110 ? -9.120 -0.324 -6.088 1.00 92.00 110 THR A C 1
ATOM 894 O O . THR A 1 110 ? -10.207 -0.455 -5.526 1.00 92.00 110 THR A O 1
ATOM 897 N N . ARG A 1 111 ? -8.591 -1.283 -6.858 1.00 91.75 111 ARG A N 1
ATOM 898 C CA . ARG A 1 111 ? -9.246 -2.580 -7.063 1.00 91.75 111 ARG A CA 1
ATOM 899 C C . ARG A 1 111 ? -9.389 -3.361 -5.757 1.00 91.75 111 ARG A C 1
ATOM 901 O O . ARG A 1 111 ? -10.492 -3.793 -5.464 1.00 91.75 111 ARG A O 1
ATOM 908 N N . LEU A 1 112 ? -8.332 -3.490 -4.952 1.00 93.00 112 LEU A N 1
ATOM 909 C CA . LEU A 1 112 ? -8.375 -4.208 -3.669 1.00 93.00 112 LEU A CA 1
ATOM 910 C C . LEU A 1 112 ? -9.378 -3.585 -2.695 1.00 93.00 112 LEU A C 1
ATOM 912 O O . LEU A 1 112 ? -10.183 -4.287 -2.086 1.00 93.00 112 LEU A O 1
ATOM 916 N N . ARG A 1 113 ? -9.381 -2.253 -2.590 1.00 91.81 113 ARG A N 1
ATOM 917 C CA . ARG A 1 113 ? -10.338 -1.527 -1.751 1.00 91.81 113 ARG A CA 1
ATOM 918 C C . ARG A 1 113 ? -11.778 -1.738 -2.216 1.00 91.81 113 ARG A C 1
ATOM 920 O O . ARG A 1 113 ? -12.652 -1.961 -1.385 1.00 91.81 113 ARG A O 1
ATOM 927 N N . ASN A 1 114 ? -12.029 -1.668 -3.522 1.00 88.00 114 ASN A N 1
ATOM 928 C CA . ASN A 1 114 ? -13.378 -1.805 -4.073 1.00 88.00 114 ASN A CA 1
ATOM 929 C C . ASN A 1 114 ? -13.892 -3.248 -4.041 1.00 88.00 114 ASN A C 1
ATOM 931 O O . ASN A 1 114 ? -15.088 -3.442 -3.845 1.00 88.00 114 ASN A O 1
ATOM 935 N N . GLU A 1 115 ? -13.012 -4.225 -4.261 1.00 88.56 115 GLU A N 1
ATOM 936 C CA . GLU A 1 115 ? -13.376 -5.640 -4.339 1.00 88.56 115 GLU A CA 1
ATOM 937 C C . GLU A 1 115 ? -13.485 -6.261 -2.945 1.00 88.56 115 GLU A C 1
ATOM 939 O O . GLU A 1 115 ? -14.473 -6.919 -2.641 1.00 88.56 115 GLU A O 1
ATOM 944 N N . PHE A 1 116 ? -12.503 -6.021 -2.072 1.00 89.88 116 PHE A N 1
ATOM 945 C CA . PHE A 1 116 ? -12.409 -6.702 -0.778 1.00 89.88 116 PHE A CA 1
ATOM 946 C C . PHE A 1 116 ? -12.698 -5.793 0.418 1.00 89.88 116 PHE A C 1
ATOM 948 O O . PHE A 1 116 ? -13.018 -6.291 1.491 1.00 89.88 116 PHE A O 1
ATOM 955 N N . GLY A 1 117 ? -12.610 -4.468 0.270 1.00 89.75 117 GLY A N 1
ATOM 956 C CA . GLY A 1 117 ? -12.631 -3.533 1.403 1.00 89.75 117 GLY A CA 1
ATOM 957 C C . GLY A 1 117 ? -11.263 -3.337 2.069 1.00 89.75 117 GLY A C 1
ATOM 958 O O . GLY A 1 117 ? -11.194 -2.737 3.140 1.00 89.75 117 GLY A O 1
ATOM 959 N N . THR A 1 118 ? -10.187 -3.820 1.435 1.00 93.81 118 THR A N 1
ATOM 960 C CA . THR A 1 118 ? -8.795 -3.701 1.894 1.00 93.81 118 THR A CA 1
ATOM 961 C C . THR A 1 118 ? -8.434 -2.260 2.251 1.00 93.81 118 THR A C 1
ATOM 963 O O . THR A 1 118 ? -8.692 -1.348 1.466 1.00 93.81 118 THR A O 1
ATOM 966 N N . ILE A 1 119 ? -7.771 -2.065 3.394 1.00 95.19 119 ILE A N 1
ATOM 967 C CA . ILE A 1 119 ? -7.128 -0.802 3.783 1.00 95.19 119 ILE A CA 1
ATOM 968 C C . ILE A 1 119 ? -5.884 -0.606 2.918 1.00 95.19 119 ILE A C 1
ATOM 970 O O . ILE A 1 119 ? -4.988 -1.445 2.906 1.00 95.19 119 ILE A O 1
ATOM 974 N N . THR A 1 120 ? -5.821 0.488 2.167 1.00 95.19 120 THR A N 1
ATOM 975 C CA . THR A 1 120 ? -4.777 0.695 1.155 1.00 95.19 120 THR A CA 1
ATOM 976 C C . THR A 1 120 ? -3.939 1.930 1.428 1.00 95.19 120 THR A C 1
ATOM 978 O O . THR A 1 120 ? -4.481 3.024 1.591 1.00 95.19 120 THR A O 1
ATOM 981 N N . ILE A 1 121 ? -2.622 1.758 1.356 1.00 95.69 121 ILE A N 1
ATOM 982 C CA . ILE A 1 121 ? -1.621 2.814 1.249 1.00 95.69 121 ILE A CA 1
ATOM 983 C C . ILE A 1 121 ? -1.069 2.710 -0.180 1.00 95.69 121 ILE A C 1
ATOM 985 O O . ILE A 1 121 ? -0.136 1.946 -0.429 1.00 95.69 121 ILE A O 1
ATOM 989 N N . PRO A 1 122 ? -1.705 3.385 -1.157 1.00 92.94 122 PRO A N 1
ATOM 990 C CA . PRO A 1 122 ? -1.501 3.121 -2.584 1.00 92.94 122 PRO A CA 1
ATOM 991 C C . PRO A 1 122 ? -0.127 3.549 -3.088 1.00 92.94 122 PRO A C 1
ATOM 993 O O . PRO A 1 122 ? 0.253 3.173 -4.191 1.00 92.94 122 PRO A O 1
ATOM 996 N N . LYS A 1 123 ? 0.558 4.405 -2.329 1.00 93.56 123 LYS A N 1
ATOM 997 C CA . LYS A 1 123 ? 1.903 4.873 -2.612 1.00 93.56 123 LYS A CA 1
ATOM 998 C C . LYS A 1 123 ? 2.500 5.481 -1.351 1.00 93.56 123 LYS A C 1
ATOM 1000 O O . LYS A 1 123 ? 1.903 6.361 -0.731 1.00 93.56 123 LYS A O 1
ATOM 1005 N N . PHE A 1 124 ? 3.707 5.066 -1.019 1.00 94.69 124 PHE A N 1
ATOM 1006 C CA . PHE A 1 124 ? 4.557 5.732 -0.050 1.00 94.69 124 PHE A CA 1
ATOM 1007 C C . PHE A 1 124 ? 5.874 6.071 -0.725 1.00 94.69 124 PHE A C 1
ATOM 1009 O O . PHE A 1 124 ? 6.554 5.196 -1.258 1.00 94.69 124 PHE A O 1
ATOM 1016 N N . HIS A 1 125 ? 6.199 7.355 -0.742 1.00 93.50 125 HIS A N 1
ATOM 1017 C CA . HIS A 1 125 ? 7.427 7.851 -1.329 1.00 93.50 125 HIS A CA 1
ATOM 1018 C C . HIS A 1 125 ? 8.584 7.589 -0.363 1.00 93.50 125 HIS A C 1
ATOM 1020 O O . HIS A 1 125 ? 8.549 8.048 0.776 1.00 93.50 125 HIS A O 1
ATOM 1026 N N . LEU A 1 126 ? 9.611 6.897 -0.843 1.00 92.81 126 LEU A N 1
ATOM 1027 C CA . LEU A 1 126 ? 10.918 6.740 -0.212 1.00 92.81 126 LEU A CA 1
ATOM 1028 C C . LEU A 1 126 ? 11.960 7.473 -1.053 1.00 92.81 126 LEU A C 1
ATOM 1030 O O . LEU A 1 126 ? 11.835 7.527 -2.278 1.00 92.81 126 LEU A O 1
ATOM 1034 N N . HIS A 1 127 ? 12.996 8.008 -0.417 1.00 88.31 127 HIS A N 1
ATOM 1035 C CA . HIS A 1 127 ? 14.060 8.682 -1.143 1.00 88.31 127 HIS A CA 1
ATOM 1036 C C . HIS A 1 127 ? 15.332 7.837 -1.159 1.00 88.31 127 HIS A C 1
ATOM 1038 O O . HIS A 1 127 ? 15.838 7.434 -0.117 1.00 88.31 127 HIS A O 1
ATOM 1044 N N . MET A 1 128 ? 15.904 7.600 -2.342 1.00 86.88 128 MET A N 1
ATOM 1045 C CA . MET A 1 128 ? 17.080 6.727 -2.470 1.00 86.88 128 MET A CA 1
ATOM 1046 C C . MET A 1 128 ? 18.339 7.289 -1.795 1.00 86.88 128 MET A C 1
ATOM 1048 O O . MET A 1 128 ? 19.238 6.520 -1.463 1.00 86.88 128 MET A O 1
ATOM 1052 N N . LYS A 1 129 ? 18.394 8.606 -1.540 1.00 88.56 129 LYS A N 1
ATOM 1053 C CA . LYS A 1 129 ? 19.480 9.235 -0.755 1.00 88.56 129 LYS A CA 1
ATOM 1054 C C . LYS A 1 129 ? 19.637 8.630 0.645 1.00 88.56 129 LYS A C 1
ATOM 1056 O O . LYS A 1 129 ? 20.728 8.684 1.194 1.00 88.56 129 LYS A O 1
ATOM 1061 N N . ASP A 1 130 ? 18.558 8.081 1.205 1.00 87.94 130 ASP A N 1
ATOM 1062 C CA . ASP A 1 130 ? 18.547 7.517 2.558 1.00 87.94 130 ASP A CA 1
ATOM 1063 C C . ASP A 1 130 ? 19.249 6.144 2.595 1.00 87.94 130 ASP A C 1
ATOM 1065 O O . ASP A 1 130 ? 19.433 5.546 3.656 1.00 87.94 130 ASP A O 1
ATOM 1069 N N . GLY A 1 131 ? 19.656 5.631 1.427 1.00 9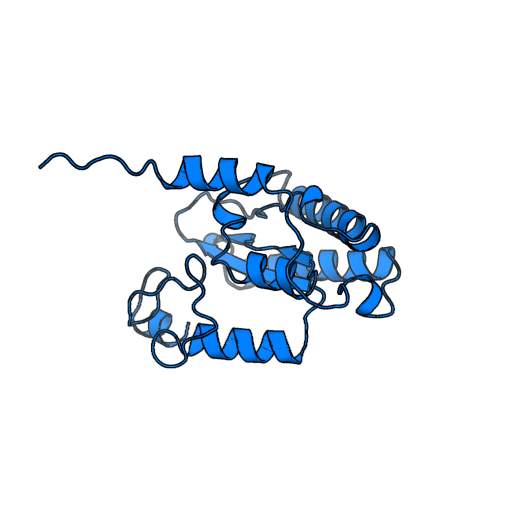1.00 131 GLY A N 1
ATOM 1070 C CA . GLY A 1 131 ? 20.312 4.344 1.286 1.00 91.00 131 GLY A CA 1
ATOM 1071 C C . GLY A 1 131 ? 19.386 3.175 1.615 1.00 91.00 131 GLY A C 1
ATOM 1072 O O . GLY A 1 131 ? 18.196 3.325 1.912 1.00 91.00 131 GLY A O 1
ATOM 1073 N N . ILE A 1 132 ? 19.946 1.971 1.543 1.00 91.94 132 ILE A N 1
ATOM 1074 C CA . ILE A 1 132 ? 19.211 0.735 1.829 1.00 91.94 132 ILE A CA 1
ATOM 1075 C C . ILE A 1 132 ? 18.774 0.700 3.297 1.00 91.94 132 ILE A C 1
ATOM 1077 O O . ILE A 1 132 ? 17.634 0.338 3.584 1.00 91.94 132 ILE A O 1
ATOM 1081 N N . ASP A 1 133 ? 19.654 1.094 4.216 1.00 94.88 133 ASP A N 1
ATOM 1082 C CA . ASP A 1 133 ? 19.383 0.998 5.650 1.00 94.88 133 ASP A CA 1
ATOM 1083 C C . ASP A 1 133 ? 18.328 2.009 6.103 1.00 94.88 133 ASP A C 1
ATOM 1085 O O . ASP A 1 133 ? 17.369 1.611 6.763 1.00 94.88 133 ASP A O 1
ATOM 1089 N N . GLY A 1 134 ? 18.412 3.269 5.657 1.00 93.50 134 GLY A N 1
ATOM 1090 C CA . GLY A 1 134 ? 17.379 4.269 5.943 1.00 93.50 134 GLY A CA 1
ATOM 1091 C C . GLY A 1 134 ? 16.032 3.902 5.318 1.00 93.50 134 GLY A C 1
ATOM 1092 O O . GLY A 1 134 ? 14.987 4.011 5.962 1.00 93.50 134 GLY A O 1
ATOM 1093 N N . THR A 1 135 ? 16.043 3.354 4.096 1.00 92.50 135 THR A N 1
ATOM 1094 C CA . THR A 1 135 ? 14.823 2.841 3.453 1.00 92.50 135 THR A CA 1
ATOM 1095 C C . THR A 1 135 ? 14.206 1.681 4.239 1.00 92.50 135 THR A C 1
ATOM 1097 O O . THR A 1 135 ? 12.983 1.627 4.412 1.00 92.50 135 THR A O 1
ATOM 1100 N N . ARG A 1 136 ? 15.033 0.755 4.739 1.00 94.25 136 ARG A N 1
ATOM 1101 C CA . ARG A 1 136 ? 14.585 -0.381 5.553 1.00 94.25 136 ARG A CA 1
ATOM 1102 C C . ARG A 1 136 ? 13.994 0.099 6.873 1.00 94.25 136 ARG A C 1
ATOM 1104 O O . ARG A 1 136 ? 12.901 -0.330 7.224 1.00 94.25 136 ARG A O 1
ATOM 1111 N N . GLU A 1 137 ? 14.675 1.005 7.567 1.00 95.88 137 GLU A N 1
ATOM 1112 C CA . GLU A 1 137 ? 14.199 1.580 8.826 1.00 95.88 137 GLU A CA 1
ATOM 1113 C C . GLU A 1 137 ? 12.846 2.282 8.645 1.00 95.88 137 GLU A C 1
ATOM 1115 O O . GLU A 1 137 ? 11.897 2.000 9.380 1.00 95.88 137 GLU A O 1
ATOM 1120 N N . MET A 1 138 ? 12.719 3.138 7.626 1.00 95.50 138 MET A N 1
ATOM 1121 C CA . MET A 1 138 ? 11.467 3.831 7.311 1.00 95.50 138 MET A CA 1
ATOM 1122 C C . MET A 1 138 ? 10.332 2.845 7.003 1.00 95.50 138 MET A C 1
ATOM 1124 O O . MET A 1 138 ? 9.220 2.987 7.516 1.00 95.50 138 MET A O 1
ATOM 1128 N N . SER A 1 139 ? 10.613 1.815 6.202 1.00 94.81 139 SER A N 1
ATOM 1129 C CA . SER A 1 139 ? 9.624 0.792 5.841 1.00 94.81 139 SER A CA 1
ATOM 1130 C C . SER A 1 139 ? 9.173 -0.020 7.060 1.00 94.81 139 SER A C 1
ATOM 1132 O O . SER A 1 139 ? 7.979 -0.286 7.209 1.00 94.81 139 SER A O 1
ATOM 1134 N N . SER A 1 140 ? 10.095 -0.351 7.970 1.00 96.75 140 SER A N 1
ATOM 1135 C CA . SER A 1 140 ? 9.783 -1.022 9.237 1.00 96.75 140 SER A CA 1
ATOM 1136 C C . SER A 1 140 ? 8.884 -0.169 10.133 1.00 96.75 140 SER A C 1
ATOM 1138 O O . SER A 1 140 ? 7.882 -0.677 10.629 1.00 96.75 140 SER A O 1
ATOM 1140 N N . LYS A 1 141 ? 9.166 1.135 10.277 1.00 98.12 141 LYS A N 1
ATOM 1141 C CA . LYS A 1 141 ? 8.306 2.065 11.037 1.00 98.12 141 LYS A CA 1
ATOM 1142 C C . LYS A 1 141 ? 6.904 2.175 10.431 1.00 98.12 141 LYS A C 1
ATOM 1144 O O . LYS A 1 141 ? 5.909 2.182 11.153 1.00 98.12 141 LYS A O 1
ATOM 1149 N N . CYS A 1 142 ? 6.802 2.214 9.102 1.00 97.62 142 CYS A N 1
ATOM 1150 C CA . CYS A 1 142 ? 5.512 2.204 8.409 1.00 97.62 142 CYS A CA 1
ATOM 1151 C C . CYS A 1 142 ? 4.716 0.924 8.700 1.00 97.62 142 CYS A C 1
ATOM 1153 O O . CYS A 1 142 ? 3.517 0.989 8.975 1.00 97.62 142 CYS A O 1
ATOM 1155 N N . LEU A 1 143 ? 5.379 -0.235 8.656 1.00 96.69 143 LEU A N 1
ATOM 1156 C CA . LEU A 1 143 ? 4.759 -1.518 8.976 1.00 96.69 143 LEU A CA 1
ATOM 1157 C C . LEU A 1 143 ? 4.310 -1.571 10.440 1.00 96.69 143 LEU A C 1
ATOM 1159 O O . LEU A 1 143 ? 3.190 -1.995 10.715 1.00 96.69 143 LEU A O 1
ATOM 1163 N N . GLU A 1 144 ? 5.138 -1.097 11.367 1.00 98.19 144 GLU A N 1
ATOM 1164 C CA . GLU A 1 144 ? 4.798 -1.016 12.787 1.00 98.19 144 GLU A CA 1
ATOM 1165 C C . GLU A 1 144 ? 3.547 -0.156 13.019 1.00 98.19 144 GLU A C 1
ATOM 1167 O O . GLU A 1 144 ? 2.636 -0.578 13.727 1.00 98.19 144 GLU A O 1
ATOM 1172 N N . ILE A 1 145 ? 3.436 1.001 12.357 1.00 98.38 145 ILE A N 1
ATOM 1173 C CA . ILE A 1 145 ? 2.236 1.851 12.411 1.00 98.38 145 ILE A CA 1
ATOM 1174 C C . ILE A 1 145 ? 0.988 1.083 11.962 1.00 98.38 145 ILE A C 1
ATOM 1176 O O . ILE A 1 145 ? -0.056 1.160 12.616 1.00 98.38 145 ILE A O 1
ATOM 1180 N N . VAL A 1 146 ? 1.086 0.327 10.867 1.00 96.81 146 VAL A N 1
ATOM 1181 C CA . VAL A 1 146 ? -0.020 -0.499 10.371 1.00 96.81 146 VAL A CA 1
ATOM 1182 C C . VAL A 1 146 ? -0.389 -1.576 11.391 1.00 96.81 146 VAL A C 1
ATOM 1184 O O . VAL A 1 146 ? -1.559 -1.685 11.755 1.00 96.81 146 VAL A O 1
ATOM 1187 N N . LEU A 1 147 ? 0.576 -2.345 11.890 1.00 96.06 147 LEU A N 1
ATOM 1188 C CA . LEU A 1 147 ? 0.323 -3.427 12.846 1.00 96.06 147 LEU A CA 1
ATOM 1189 C C . LEU A 1 147 ? -0.263 -2.899 14.162 1.00 96.06 147 LEU A C 1
ATOM 1191 O O . LEU A 1 147 ? -1.262 -3.429 14.652 1.00 96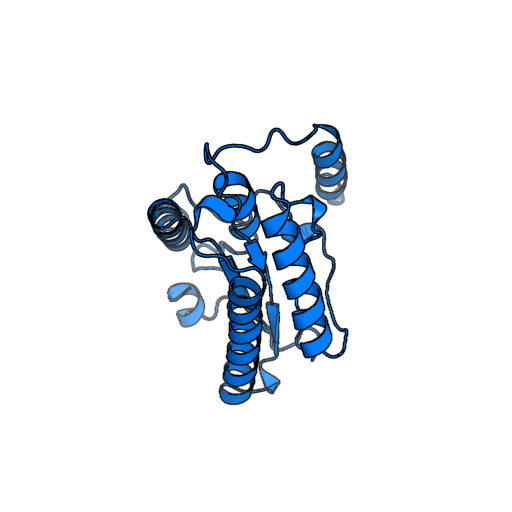.06 147 LEU A O 1
ATOM 1195 N N . ASN A 1 148 ? 0.284 -1.799 14.680 1.00 96.75 148 ASN A N 1
ATOM 1196 C CA . ASN A 1 148 ? -0.228 -1.128 15.870 1.00 96.75 148 ASN A CA 1
ATOM 1197 C C . ASN A 1 148 ? -1.649 -0.608 15.651 1.00 96.75 148 ASN A C 1
ATOM 1199 O O . ASN A 1 148 ? -2.471 -0.704 16.555 1.00 96.75 148 ASN A O 1
ATOM 1203 N N . SER A 1 149 ? -1.985 -0.120 14.453 1.00 96.69 149 SER A N 1
ATOM 1204 C CA . SER A 1 149 ? -3.360 0.285 14.149 1.00 96.69 149 SER A CA 1
ATOM 1205 C C . SER A 1 149 ? -4.334 -0.898 14.231 1.00 96.69 149 SER A C 1
ATOM 1207 O O . SER A 1 149 ? -5.375 -0.793 14.877 1.00 96.69 149 SER A O 1
ATOM 1209 N N . LEU A 1 150 ? -3.979 -2.057 13.668 1.00 95.44 150 LEU A N 1
ATOM 1210 C CA . LEU A 1 150 ? -4.822 -3.254 13.725 1.00 95.44 150 LEU A CA 1
ATOM 1211 C C . LEU A 1 150 ? -5.005 -3.739 15.171 1.00 95.44 150 LEU A C 1
ATOM 1213 O O . LEU A 1 150 ? -6.122 -4.069 15.572 1.00 95.44 150 LEU A O 1
ATOM 1217 N N . SER A 1 151 ? -3.930 -3.707 15.963 1.00 95.00 151 SER A N 1
ATOM 1218 C CA . SER A 1 151 ? -3.947 -4.052 17.388 1.00 95.00 151 SER A CA 1
ATOM 1219 C C . SER A 1 151 ? -4.806 -3.082 18.214 1.00 95.00 151 SER A C 1
ATOM 1221 O O . SER A 1 151 ? -5.700 -3.509 18.946 1.00 95.00 151 SER A O 1
ATOM 1223 N N . ASN A 1 152 ? -4.626 -1.768 18.031 1.00 95.75 152 ASN A N 1
ATOM 1224 C CA . ASN A 1 152 ? -5.357 -0.719 18.755 1.00 95.75 152 ASN A CA 1
ATOM 1225 C C . ASN A 1 152 ? -6.873 -0.805 18.544 1.00 95.75 152 ASN A C 1
ATOM 1227 O O . ASN A 1 152 ? -7.649 -0.603 19.479 1.00 95.75 152 ASN A O 1
ATOM 1231 N N . TYR A 1 153 ? -7.303 -1.144 17.327 1.00 95.44 153 TYR A N 1
ATOM 1232 C CA . TYR A 1 153 ? -8.718 -1.334 16.994 1.00 95.44 153 TYR A CA 1
ATOM 1233 C C . TYR A 1 153 ? -9.204 -2.780 17.176 1.00 95.44 153 TYR A C 1
ATOM 1235 O O . TYR A 1 153 ? -10.331 -3.106 16.773 1.00 95.44 153 TYR A O 1
ATOM 1243 N N . LYS A 1 154 ? -8.381 -3.623 17.818 1.00 94.75 154 LYS A N 1
ATOM 1244 C CA . LYS A 1 154 ? -8.671 -5.014 18.186 1.00 94.75 154 LYS A CA 1
ATOM 1245 C C . LYS A 1 154 ? -9.239 -5.804 17.011 1.00 94.75 154 LYS A C 1
ATOM 1247 O O . LYS A 1 154 ? -10.298 -6.412 17.130 1.00 94.75 154 LYS A O 1
ATOM 1252 N N . VAL A 1 155 ? -8.585 -5.719 15.855 1.00 92.06 155 VAL A N 1
ATOM 1253 C CA . VAL A 1 155 ? -8.946 -6.534 14.692 1.00 92.06 155 VAL A CA 1
ATOM 1254 C C . VAL A 1 155 ? -8.526 -7.970 14.995 1.00 92.06 155 VAL A C 1
ATOM 1256 O O . VAL A 1 155 ? -7.333 -8.259 15.044 1.00 92.06 155 VAL A O 1
ATOM 1259 N N . THR A 1 156 ? -9.492 -8.856 15.234 1.00 88.19 156 THR A N 1
ATOM 1260 C CA . THR A 1 156 ? -9.242 -10.275 15.539 1.00 88.19 156 THR A CA 1
ATOM 1261 C C . THR A 1 156 ? -9.639 -11.186 14.383 1.00 88.19 156 THR A C 1
ATOM 1263 O O . THR A 1 156 ? -9.097 -12.283 14.263 1.00 88.19 156 THR A O 1
ATOM 1266 N N . ASN A 1 157 ? -10.527 -10.722 13.498 1.00 87.69 157 ASN A N 1
ATOM 1267 C CA . ASN A 1 157 ? -10.902 -11.412 12.269 1.00 87.69 157 ASN A CA 1
ATOM 1268 C C . ASN A 1 157 ? -10.871 -10.470 11.052 1.00 87.69 157 ASN A C 1
ATOM 1270 O O . ASN A 1 157 ? -11.179 -9.281 11.122 1.00 87.69 157 ASN A O 1
ATOM 1274 N N . SER A 1 158 ? -10.535 -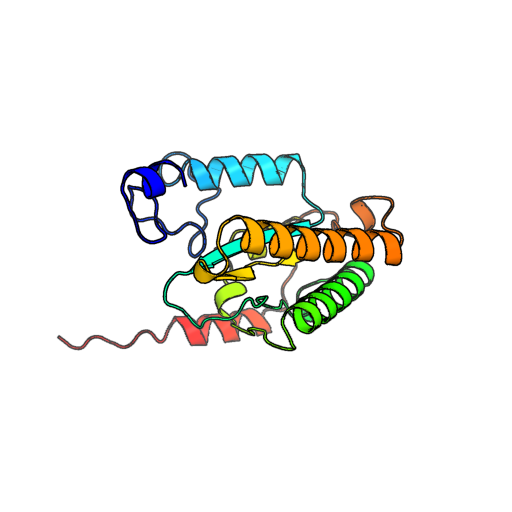11.041 9.897 1.00 88.12 158 SER A N 1
ATOM 1275 C CA . SER A 1 158 ? -10.527 -10.361 8.606 1.00 88.12 158 SER A CA 1
ATOM 1276 C C . SER A 1 158 ? -11.895 -9.799 8.199 1.00 88.12 158 SER A C 1
ATOM 1278 O O . SER A 1 158 ? -11.933 -8.710 7.634 1.00 88.12 158 SER A O 1
ATOM 1280 N N . ASP A 1 159 ? -13.011 -10.443 8.560 1.00 86.38 159 ASP A N 1
ATOM 1281 C CA . ASP A 1 159 ? -14.374 -9.982 8.222 1.00 86.38 159 ASP A CA 1
ATOM 1282 C C . ASP A 1 159 ? -14.750 -8.630 8.851 1.00 86.38 159 ASP A C 1
ATOM 1284 O O . ASP A 1 159 ? -15.705 -7.974 8.439 1.00 86.38 159 ASP A O 1
ATOM 1288 N N . GLU A 1 160 ? -13.991 -8.175 9.848 1.00 86.50 160 GLU A N 1
ATOM 1289 C CA . GLU A 1 160 ? -14.186 -6.856 10.451 1.00 86.50 160 GLU A CA 1
ATOM 1290 C C . GLU A 1 160 ? -13.700 -5.716 9.542 1.00 86.50 160 GLU A C 1
ATOM 1292 O O . GLU A 1 160 ? -14.090 -4.557 9.720 1.00 86.50 160 GLU A O 1
ATOM 1297 N N . ILE A 1 161 ? -12.841 -6.050 8.574 1.00 88.56 161 ILE A N 1
ATOM 1298 C CA . ILE A 1 161 ? -12.283 -5.141 7.570 1.00 88.56 161 ILE A CA 1
ATOM 1299 C C . ILE A 1 161 ? -12.837 -5.474 6.189 1.00 88.56 161 ILE A C 1
ATOM 1301 O O . ILE A 1 161 ? -13.293 -4.577 5.474 1.00 88.56 161 ILE A O 1
ATOM 1305 N N . LEU A 1 162 ? -12.792 -6.755 5.822 1.00 87.50 162 LEU A N 1
ATOM 1306 C CA . LEU A 1 162 ? -13.215 -7.239 4.523 1.00 87.50 162 LEU A CA 1
ATOM 1307 C C . LEU A 1 162 ? -14.744 -7.257 4.450 1.00 87.50 162 LEU A C 1
ATOM 1309 O O . LEU A 1 162 ? -15.412 -7.791 5.329 1.00 87.50 162 LEU A O 1
ATOM 1313 N N . LYS A 1 163 ? -15.327 -6.698 3.389 1.00 71.88 163 LYS A N 1
ATOM 1314 C CA . LYS A 1 163 ? -16.789 -6.567 3.281 1.00 71.88 163 LYS A CA 1
ATOM 1315 C C . LYS A 1 163 ? -17.414 -7.617 2.378 1.00 71.88 163 LYS A C 1
ATOM 1317 O O . LYS A 1 163 ? -17.230 -7.559 1.170 1.00 71.88 163 LYS A O 1
ATOM 1322 N N . MET A 1 164 ? -18.217 -8.506 2.961 1.00 61.66 164 MET A N 1
ATOM 1323 C CA . MET A 1 164 ? -19.046 -9.469 2.229 1.00 61.66 164 MET A CA 1
ATOM 1324 C C . MET A 1 164 ? -20.392 -8.867 1.753 1.00 61.66 164 MET A C 1
ATOM 1326 O O . MET A 1 164 ? -20.996 -8.091 2.497 1.00 61.66 164 MET A O 1
ATOM 1330 N N . PRO A 1 165 ? -20.910 -9.262 0.568 1.00 56.16 165 PRO A N 1
ATOM 1331 C CA . PRO A 1 165 ? -20.179 -9.976 -0.477 1.00 56.16 165 PRO A CA 1
ATOM 1332 C C . PRO A 1 165 ? -19.063 -9.076 -1.022 1.00 56.16 165 PRO A C 1
ATOM 1334 O O . PRO A 1 165 ? -19.296 -7.890 -1.254 1.00 56.16 165 PRO A O 1
ATOM 1337 N N . TYR A 1 166 ? -17.866 -9.642 -1.204 1.00 62.69 166 TYR A N 1
ATOM 1338 C CA . TYR A 1 166 ? -16.716 -8.950 -1.791 1.00 62.69 166 TYR A CA 1
ATOM 1339 C C . TYR A 1 166 ? -17.071 -8.577 -3.236 1.00 62.69 166 TYR A C 1
ATOM 1341 O O . TYR A 1 166 ? -16.993 -9.406 -4.138 1.00 62.69 166 TYR A O 1
ATOM 1349 N N . GLY A 1 167 ? -17.629 -7.388 -3.438 1.00 43.22 167 GLY A N 1
ATOM 1350 C CA . GLY A 1 167 ? -18.291 -7.032 -4.680 1.00 43.22 167 GLY A CA 1
ATOM 1351 C C . GLY A 1 167 ? -18.538 -5.539 -4.781 1.00 43.22 167 GLY A C 1
ATOM 1352 O O . GLY A 1 167 ? -18.618 -4.832 -3.775 1.00 43.22 167 GLY A O 1
ATOM 1353 N N . LYS A 1 168 ? -18.639 -5.066 -6.032 1.00 45.25 168 LYS A N 1
ATOM 1354 C CA . LYS A 1 168 ? -18.685 -3.646 -6.400 1.00 45.25 168 LYS A CA 1
ATOM 1355 C C . LYS A 1 168 ? -19.539 -2.834 -5.431 1.00 45.25 168 LYS A C 1
ATOM 1357 O O . LYS A 1 168 ? -20.769 -2.909 -5.444 1.00 45.25 168 LYS A O 1
ATOM 1362 N N . ILE A 1 169 ? -18.862 -1.978 -4.667 1.00 45.50 169 ILE A N 1
ATOM 1363 C CA . ILE A 1 169 ? -19.474 -0.840 -3.990 1.00 45.50 169 ILE A CA 1
ATOM 1364 C C . ILE A 1 169 ? -20.380 -0.155 -5.018 1.00 45.50 169 ILE A C 1
ATOM 1366 O O . ILE A 1 169 ? -19.886 0.330 -6.041 1.00 45.50 169 ILE A O 1
ATOM 1370 N N . LYS A 1 170 ? -21.698 -0.120 -4.758 1.00 42.12 170 LYS A N 1
ATOM 1371 C CA . LYS A 1 170 ? -22.621 0.801 -5.434 1.00 42.12 170 LYS A CA 1
ATOM 1372 C C . LYS A 1 170 ? -22.143 2.204 -5.098 1.00 42.12 170 LYS A C 1
ATOM 1374 O O . LYS A 1 170 ? -22.542 2.810 -4.109 1.00 42.12 170 LYS A O 1
ATOM 1379 N N . THR A 1 171 ? -21.196 2.681 -5.881 1.00 44.41 171 THR A N 1
ATOM 1380 C CA . THR A 1 171 ? -20.714 4.043 -5.815 1.00 44.41 171 THR A CA 1
ATOM 1381 C C . THR A 1 171 ? -21.897 4.900 -6.212 1.00 44.41 171 THR A C 1
ATOM 1383 O O . THR A 1 171 ? -22.518 4.688 -7.252 1.00 44.41 171 THR A O 1
ATOM 1386 N N . THR A 1 172 ? -22.256 5.846 -5.354 1.00 42.09 172 THR A N 1
ATOM 1387 C CA . THR A 1 172 ? -23.169 6.912 -5.733 1.00 42.09 172 THR A CA 1
ATOM 1388 C C . THR A 1 172 ? -22.591 7.563 -6.990 1.00 42.09 172 THR A C 1
ATOM 1390 O O . THR A 1 172 ? -21.509 8.149 -6.963 1.00 42.09 172 THR A O 1
ATOM 1393 N N . GLN A 1 173 ? -23.309 7.416 -8.108 1.00 41.28 173 GLN A N 1
ATOM 1394 C CA . GLN A 1 173 ? -22.976 7.859 -9.472 1.00 41.28 173 GLN A CA 1
ATOM 1395 C C . GLN A 1 173 ? -22.340 9.267 -9.552 1.00 41.28 173 GLN A C 1
ATOM 1397 O O . GLN A 1 173 ? -21.615 9.592 -10.488 1.00 41.28 173 GLN A O 1
ATOM 1402 N N . ARG A 1 174 ? -22.592 10.114 -8.546 1.00 41.78 174 ARG A N 1
ATOM 1403 C CA . ARG A 1 174 ? -22.099 11.489 -8.426 1.00 41.78 174 ARG A CA 1
ATOM 1404 C C . ARG A 1 174 ? -20.576 11.641 -8.346 1.00 41.78 174 ARG A C 1
ATOM 1406 O O . ARG A 1 174 ? -20.088 12.667 -8.807 1.00 41.78 174 ARG A O 1
ATOM 1413 N N . PHE A 1 175 ? -19.822 10.686 -7.790 1.00 46.28 175 PHE A N 1
ATOM 1414 C CA . PHE A 1 175 ? -18.368 10.870 -7.619 1.00 46.28 175 PHE A CA 1
ATOM 1415 C C . PHE A 1 175 ? -17.569 10.526 -8.890 1.00 46.28 175 PHE A C 1
ATOM 1417 O O . PHE A 1 175 ? -16.641 11.247 -9.256 1.00 46.28 175 PHE A O 1
ATOM 1424 N N . PHE A 1 176 ? -17.986 9.489 -9.626 1.00 45.72 176 PHE A N 1
ATOM 1425 C CA . PHE A 1 176 ? -17.352 9.094 -10.892 1.00 45.72 176 PHE A CA 1
ATOM 1426 C C . PHE A 1 176 ? -17.452 10.175 -11.971 1.00 45.72 176 PHE A C 1
ATOM 1428 O O . PHE A 1 176 ? -16.488 10.390 -12.706 1.00 45.72 176 PHE A O 1
ATOM 1435 N N . ASN A 1 177 ? -18.563 10.917 -12.012 1.00 41.28 177 ASN A N 1
ATOM 1436 C CA . ASN A 1 177 ? -18.716 12.022 -12.958 1.00 41.28 177 ASN A CA 1
ATOM 1437 C C . ASN A 1 177 ? -17.690 13.142 -12.723 1.00 41.28 177 ASN A C 1
ATOM 1439 O O . ASN A 1 177 ? -17.304 13.799 -13.679 1.00 41.28 177 ASN A O 1
ATOM 1443 N N . LYS A 1 178 ? -17.188 13.343 -11.495 1.00 37.16 178 LYS A N 1
ATOM 1444 C CA . LYS A 1 178 ? -16.149 14.353 -11.235 1.00 37.16 178 LYS A CA 1
ATOM 1445 C C . LYS A 1 178 ? -14.759 13.911 -11.703 1.00 37.16 178 LYS A C 1
ATOM 1447 O O . LYS A 1 178 ? -14.049 14.718 -12.290 1.00 37.16 178 LYS A O 1
ATOM 1452 N N . VAL A 1 179 ? -14.400 12.640 -11.519 1.00 42.44 179 VAL A N 1
ATOM 1453 C CA . VAL A 1 179 ? -13.071 12.115 -11.895 1.00 42.44 179 VAL A CA 1
ATOM 1454 C C . VAL A 1 179 ? -12.940 11.917 -13.415 1.00 42.44 179 VAL A C 1
ATOM 1456 O O . VAL A 1 179 ? -11.896 12.219 -13.988 1.00 42.44 179 VAL A O 1
ATOM 1459 N N . LEU A 1 180 ? -14.011 11.499 -14.105 1.00 38.03 180 LEU A N 1
ATOM 1460 C CA . LEU A 1 180 ? -14.018 11.386 -15.575 1.00 38.03 180 LEU A CA 1
ATOM 1461 C C . LEU A 1 180 ? -13.894 12.747 -16.284 1.00 38.03 180 LEU A C 1
ATOM 1463 O O . LEU A 1 180 ? -13.273 12.828 -17.341 1.00 38.03 180 LEU A O 1
ATOM 1467 N N . ILE A 1 181 ? -14.423 13.827 -15.697 1.00 43.34 181 ILE A N 1
ATOM 1468 C CA . ILE A 1 181 ? -14.306 15.185 -16.261 1.00 43.34 181 ILE A CA 1
ATOM 1469 C C . ILE A 1 181 ? -12.864 15.717 -16.174 1.00 43.34 181 ILE A C 1
ATOM 1471 O O . ILE A 1 181 ? -12.454 16.502 -17.028 1.00 43.34 181 ILE A O 1
ATOM 1475 N N . ILE A 1 182 ? -12.076 15.271 -15.190 1.00 42.84 182 ILE A N 1
ATOM 1476 C CA . ILE A 1 182 ? -10.681 15.705 -15.015 1.00 42.84 182 ILE A CA 1
ATOM 1477 C C . ILE A 1 182 ? -9.741 14.950 -15.972 1.00 42.84 182 ILE A C 1
ATOM 1479 O O . ILE A 1 182 ? -8.793 15.541 -16.481 1.00 42.84 182 ILE A O 1
ATOM 1483 N N . HIS A 1 183 ? -10.031 13.685 -16.300 1.00 36.88 183 HIS A N 1
ATOM 1484 C CA . HIS A 1 183 ? -9.179 12.873 -17.184 1.00 36.88 183 HIS A CA 1
ATOM 1485 C C . HIS A 1 183 ? -9.538 12.915 -18.680 1.00 36.88 183 HIS A C 1
ATOM 1487 O O . HIS A 1 183 ? -8.704 12.535 -19.495 1.00 36.88 183 HIS A O 1
ATOM 1493 N N . ASN A 1 184 ? -10.710 13.434 -19.068 1.00 34.56 184 ASN A N 1
ATOM 1494 C CA . ASN A 1 184 ? -11.049 13.697 -20.480 1.00 34.56 184 ASN A CA 1
ATOM 1495 C C . ASN A 1 184 ? -10.611 15.088 -20.978 1.00 34.56 184 ASN A C 1
ATOM 1497 O O . ASN A 1 184 ? -10.961 15.487 -22.085 1.00 34.56 184 ASN A O 1
ATOM 1501 N N . LYS A 1 185 ? -9.828 15.828 -20.185 1.00 34.75 185 LYS A N 1
ATOM 1502 C CA . LYS A 1 185 ? -9.131 17.041 -20.628 1.00 34.75 185 LYS A CA 1
ATOM 1503 C C . LYS A 1 185 ? -7.626 16.785 -20.737 1.00 34.75 185 LYS A C 1
ATOM 1505 O O . LYS A 1 185 ? -6.833 17.434 -20.066 1.00 34.75 185 LYS A O 1
ATOM 1510 N N . SER A 1 186 ? -7.224 15.846 -21.593 1.00 31.92 186 SER A N 1
ATOM 1511 C CA . SER A 1 186 ? -5.917 15.978 -22.249 1.00 31.92 186 SER A CA 1
ATOM 1512 C C . SER A 1 186 ? -6.047 17.031 -23.354 1.00 31.92 186 SER A C 1
ATOM 1514 O O . SER A 1 186 ? -7.094 17.091 -24.005 1.00 31.92 186 SER A O 1
ATOM 1516 N N . PRO A 1 187 ? -5.040 17.899 -23.542 1.00 36.25 187 PRO A N 1
ATOM 1517 C CA . PRO A 1 187 ? -5.105 18.959 -24.529 1.00 36.25 187 PRO A CA 1
ATOM 1518 C C . PRO A 1 187 ? -5.165 18.335 -25.920 1.00 36.25 187 PRO A C 1
ATOM 1520 O O . PRO A 1 187 ? -4.429 17.399 -26.232 1.00 36.25 187 PRO A O 1
ATOM 1523 N N . ILE A 1 188 ? -6.055 18.875 -26.744 1.00 32.28 188 ILE A N 1
ATOM 1524 C CA . ILE A 1 188 ? -6.007 18.718 -28.189 1.00 32.28 188 ILE A CA 1
ATOM 1525 C C . ILE A 1 188 ? -4.607 19.176 -28.610 1.00 32.28 188 ILE A C 1
ATOM 1527 O O . ILE A 1 188 ? -4.282 20.359 -28.514 1.00 32.28 188 ILE A O 1
ATOM 1531 N N . ILE A 1 189 ? -3.759 18.227 -29.005 1.00 32.41 189 ILE A N 1
ATOM 1532 C CA . ILE A 1 189 ? -2.566 18.524 -29.789 1.00 32.41 189 ILE A CA 1
ATOM 1533 C C . ILE A 1 189 ? -3.115 18.926 -31.156 1.00 32.41 189 ILE A C 1
ATOM 1535 O O . ILE A 1 189 ? -3.553 18.071 -31.924 1.00 32.41 189 ILE A O 1
ATOM 1539 N N . ASN A 1 190 ? -3.188 20.231 -31.410 1.00 31.02 190 ASN A N 1
ATOM 1540 C CA . ASN A 1 190 ? -3.347 20.720 -32.770 1.00 31.02 190 ASN A CA 1
ATOM 1541 C C . ASN A 1 190 ? -2.020 20.475 -33.492 1.00 31.02 190 ASN A C 1
ATOM 1543 O O . ASN A 1 190 ? -0.966 20.882 -33.000 1.00 31.02 190 ASN A O 1
ATOM 1547 N N . VAL A 1 191 ? -2.132 19.738 -34.596 1.00 37.38 191 VAL A N 1
ATOM 1548 C CA . VAL A 1 191 ? -1.102 19.481 -35.609 1.00 37.38 191 VAL A CA 1
ATOM 1549 C C . VAL A 1 191 ? -0.574 20.795 -36.172 1.00 37.38 191 VAL A C 1
ATOM 1551 O O . VAL A 1 191 ? -1.410 21.703 -36.389 1.00 37.38 191 VAL A O 1
#

pLDDT: mean 83.82, std 18.44, range [31.02, 98.38]